Protein AF-0000000070922118 (afdb_homodimer)

Solvent-accessible surface area (backbone atoms only — not comparable to full-atom values): 13843 Å² total; per-residue (Å²): 86,42,29,26,57,34,46,62,32,45,49,32,44,63,67,62,43,95,63,15,62,68,51,51,57,53,56,72,66,34,73,40,34,30,30,49,43,57,43,46,51,51,41,33,32,52,41,39,51,36,37,75,72,64,75,43,52,70,67,56,38,56,51,40,46,54,56,44,58,67,66,44,74,44,71,43,64,41,79,81,37,33,66,63,8,30,54,49,14,58,77,68,72,43,60,24,82,59,28,39,55,43,49,51,13,49,75,65,70,25,46,75,42,59,68,48,64,69,57,51,54,49,49,71,67,53,54,68,85,74,105,85,42,29,26,56,34,46,64,33,44,49,32,45,62,67,62,43,95,64,16,62,68,51,51,56,53,56,71,64,35,73,40,34,31,28,48,43,58,44,46,51,50,41,34,31,52,42,38,52,36,37,74,70,64,74,44,51,70,68,56,36,56,50,38,46,54,56,43,58,66,65,44,74,46,70,42,64,42,79,80,36,34,66,64,9,31,53,50,13,58,74,67,73,45,60,23,82,59,29,40,55,43,50,50,13,49,74,64,70,25,46,76,44,60,68,49,64,68,57,52,52,50,48,72,66,53,55,66,84,74,104

pLDDT: mean 95.59, std 8.22, range [45.97, 98.81]

Radius of gyration: 18.34 Å; Cα contacts (8 Å, |Δi|>4): 428; chains: 2; bounding box: 46×52×39 Å

Nearest PDB structures (foldseek):
  2fe1-assembly1_A-2  TM=8.869E-01  e=5.476E-09  Pyrobaculum aerophilum str. IM2
  5x3t-assembly1_H  TM=7.533E-01  e=1.146E-03  Mycobacterium tuberculosis H37Rv
  4xgr-assembly1_A  TM=8.057E-01  e=2.049E-03  Mycobacterium tuberculosis H37Rv
  4xgq-assembly2_G  TM=7.640E-01  e=1.364E-03  Mycobacterium tuberculosis H37Rv
  3tix-assembly2_D  TM=3.830E-01  e=4.627E+00  Schizosaccharomyces pombe 972h-

Structure (mmCIF, N/CA/C/O backbone):
data_AF-0000000070922118-model_v1
#
loop_
_entity.id
_entity.type
_entity.pdbx_description
1 polymer 'Twitching motility protein PilT'
#
loop_
_atom_site.group_PDB
_atom_site.id
_atom_site.type_symbol
_atom_site.label_at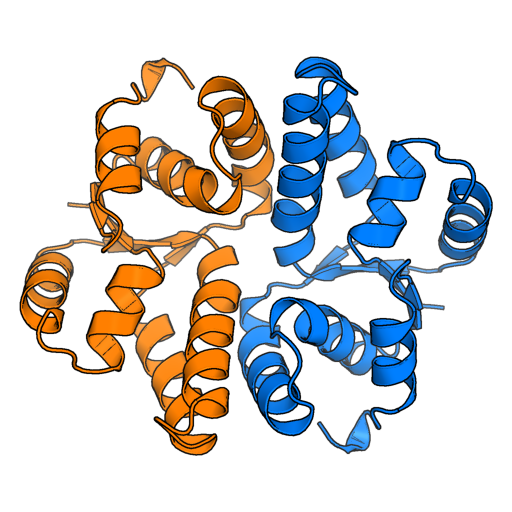om_id
_atom_site.label_alt_id
_atom_site.label_comp_id
_atom_site.label_asym_id
_atom_site.label_entity_id
_atom_site.label_seq_id
_atom_site.pdbx_PDB_ins_code
_atom_site.Cartn_x
_atom_site.Cartn_y
_atom_site.Cartn_z
_atom_site.occupancy
_atom_site.B_iso_or_equiv
_atom_site.auth_seq_id
_atom_site.auth_comp_id
_atom_site.auth_asym_id
_atom_site.auth_atom_id
_atom_site.pdbx_PDB_model_num
ATOM 1 N N . MET A 1 1 ? 6.355 25.875 -1.607 1 91.88 1 MET A N 1
ATOM 2 C CA . MET A 1 1 ? 7.117 24.656 -1.383 1 91.88 1 MET A CA 1
ATOM 3 C C . MET A 1 1 ? 6.238 23.422 -1.582 1 91.88 1 MET A C 1
ATOM 5 O O . MET A 1 1 ? 5.023 23.484 -1.371 1 91.88 1 MET A O 1
ATOM 9 N N . ARG A 1 2 ? 6.781 22.359 -2.152 1 97.25 2 ARG A N 1
ATOM 10 C CA . ARG A 1 2 ? 6.051 21.109 -2.309 1 97.25 2 ARG A CA 1
ATOM 11 C C . ARG A 1 2 ? 6.121 20.266 -1.034 1 97.25 2 ARG A C 1
ATOM 13 O O . ARG A 1 2 ? 7.133 20.281 -0.331 1 97.25 2 ARG A O 1
ATOM 20 N N . THR A 1 3 ? 5.004 19.578 -0.753 1 98.12 3 THR A N 1
ATOM 21 C CA . THR A 1 3 ? 4.918 18.75 0.447 1 98.12 3 THR A CA 1
ATOM 22 C C . THR A 1 3 ? 4.434 17.344 0.104 1 98.12 3 THR A C 1
ATOM 24 O O . THR A 1 3 ? 3.463 17.188 -0.637 1 98.12 3 THR A O 1
ATOM 27 N N . VAL A 1 4 ? 5.188 16.375 0.523 1 98.5 4 VAL A N 1
ATOM 28 C CA . VAL A 1 4 ? 4.688 15 0.507 1 98.5 4 VAL A CA 1
ATOM 29 C C . VAL A 1 4 ? 3.973 14.688 1.821 1 98.5 4 VAL A C 1
ATOM 31 O O . VAL A 1 4 ? 4.578 14.758 2.895 1 98.5 4 VAL A O 1
ATOM 34 N N . LEU A 1 5 ? 2.688 14.414 1.726 1 98.75 5 LEU A N 1
ATOM 35 C CA . LEU A 1 5 ? 1.844 14.148 2.885 1 98.75 5 LEU A CA 1
ATOM 36 C C . LEU A 1 5 ? 1.806 12.656 3.195 1 98.75 5 LEU A C 1
ATOM 38 O O . LEU A 1 5 ? 1.422 11.852 2.346 1 98.75 5 LEU A O 1
ATOM 42 N N . ASP A 1 6 ? 2.23 12.305 4.355 1 98.44 6 ASP A N 1
ATOM 43 C CA . ASP A 1 6 ? 2.184 10.93 4.832 1 98.44 6 ASP A CA 1
ATOM 44 C C . ASP A 1 6 ? 0.85 10.633 5.512 1 98.44 6 ASP A C 1
ATOM 46 O O . ASP A 1 6 ? 0.208 11.531 6.059 1 98.44 6 ASP A O 1
ATOM 50 N N . ALA A 1 7 ? 0.477 9.367 5.57 1 98.38 7 ALA A N 1
ATOM 51 C CA . ALA A 1 7 ? -0.824 8.961 6.09 1 98.38 7 ALA A CA 1
ATOM 52 C C . ALA A 1 7 ? -0.968 9.328 7.562 1 98.38 7 ALA A C 1
ATOM 54 O O . ALA A 1 7 ? -2.055 9.703 8.008 1 98.38 7 ALA A O 1
ATOM 55 N N . SER A 1 8 ? 0.131 9.227 8.281 1 98 8 SER A N 1
ATOM 56 C CA . SER A 1 8 ? 0.056 9.492 9.719 1 98 8 SER A CA 1
ATOM 57 C C . SER A 1 8 ? -0.355 10.938 9.984 1 98 8 SER A C 1
ATOM 59 O O . SER A 1 8 ? -1.208 11.195 10.836 1 98 8 SER A O 1
ATOM 61 N N . ALA A 1 9 ? 0.206 11.875 9.266 1 98.44 9 ALA A N 1
ATOM 62 C CA . ALA A 1 9 ? -0.147 13.281 9.414 1 98.44 9 ALA A CA 1
ATOM 63 C C . ALA A 1 9 ? -1.562 13.547 8.906 1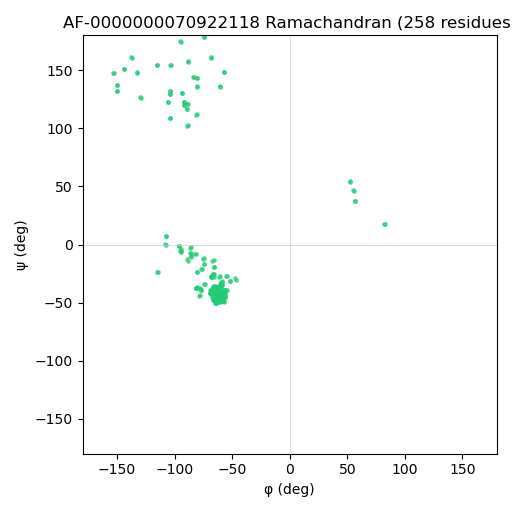 98.44 9 ALA A C 1
ATOM 65 O O . ALA A 1 9 ? -2.33 14.273 9.547 1 98.44 9 ALA A O 1
ATOM 66 N N . ALA A 1 10 ? -1.917 12.977 7.812 1 98.62 10 ALA A N 1
ATOM 67 C CA . ALA A 1 10 ? -3.227 13.195 7.199 1 98.62 10 ALA A CA 1
ATOM 68 C C . ALA A 1 10 ? -4.348 12.734 8.133 1 98.62 10 ALA A C 1
ATOM 70 O O . ALA A 1 10 ? -5.367 13.414 8.258 1 98.62 10 ALA A O 1
ATOM 71 N N . VAL A 1 11 ? -4.152 11.578 8.758 1 98.19 11 VAL A N 1
ATOM 72 C CA . VAL A 1 11 ? -5.184 11.016 9.625 1 98.19 11 VAL A CA 1
ATOM 73 C C . VAL A 1 11 ? -5.363 11.898 10.852 1 98.19 11 VAL A C 1
ATOM 75 O O . VAL A 1 11 ? -6.484 12.086 11.336 1 98.19 11 VAL A O 1
ATOM 78 N N . HIS A 1 12 ? -4.281 12.461 11.344 1 97.69 12 HIS A N 1
ATOM 79 C CA . HIS A 1 12 ? -4.422 13.43 12.43 1 97.69 12 HIS A CA 1
ATOM 80 C C . HIS A 1 12 ? -5.32 14.586 12.023 1 97.69 12 HIS A C 1
ATOM 82 O O . HIS A 1 12 ? -6.141 15.055 12.82 1 97.69 12 HIS A O 1
ATOM 88 N N . ILE A 1 13 ? -5.191 15.062 10.844 1 97.88 13 ILE A N 1
ATOM 89 C CA . ILE A 1 13 ? -5.961 16.203 10.352 1 97.88 13 ILE A CA 1
ATOM 90 C C . ILE A 1 13 ? -7.441 15.836 10.297 1 97.88 13 ILE A C 1
ATOM 92 O O . ILE A 1 13 ? -8.281 16.516 10.891 1 97.88 13 ILE A O 1
ATOM 96 N N . VAL A 1 14 ? -7.781 14.688 9.68 1 97.31 14 VAL A N 1
ATOM 97 C CA . VAL A 1 14 ? -9.18 14.406 9.383 1 97.31 14 VAL A CA 1
ATOM 98 C C . VAL A 1 14 ? -9.875 13.867 10.633 1 97.31 14 VAL A C 1
ATOM 100 O O . VAL A 1 14 ? -11.102 13.945 10.75 1 97.31 14 VAL A O 1
ATOM 103 N N . MET A 1 15 ? -9.094 13.305 11.555 1 97.31 15 MET A N 1
ATOM 104 C CA . MET A 1 15 ? -9.648 12.836 12.82 1 97.31 15 MET A CA 1
ATOM 105 C C . MET A 1 15 ? -9.688 13.961 13.852 1 97.31 15 MET A C 1
ATOM 107 O O . MET A 1 15 ? -10.156 13.766 14.977 1 97.31 15 MET A O 1
ATOM 111 N N . ARG A 1 16 ? -9.188 15.125 13.516 1 96 16 ARG A N 1
ATOM 112 C CA . ARG A 1 16 ? -9.25 16.344 14.32 1 96 16 ARG A CA 1
ATOM 113 C C . ARG A 1 16 ? -8.648 16.109 15.703 1 96 16 ARG A C 1
ATOM 115 O O . ARG A 1 16 ? -9.281 16.422 16.719 1 96 16 ARG A O 1
ATOM 122 N N . THR A 1 17 ? -7.508 15.484 15.703 1 96.12 17 THR A N 1
ATOM 123 C CA . THR A 1 17 ? -6.816 15.242 16.969 1 96.12 17 THR A CA 1
ATOM 124 C C . THR A 1 17 ? -6.188 16.531 17.5 1 96.12 17 THR A C 1
ATOM 126 O O . THR A 1 17 ? -6.242 17.578 16.828 1 96.12 17 THR A O 1
ATOM 129 N N . GLU A 1 18 ? -5.555 16.469 18.6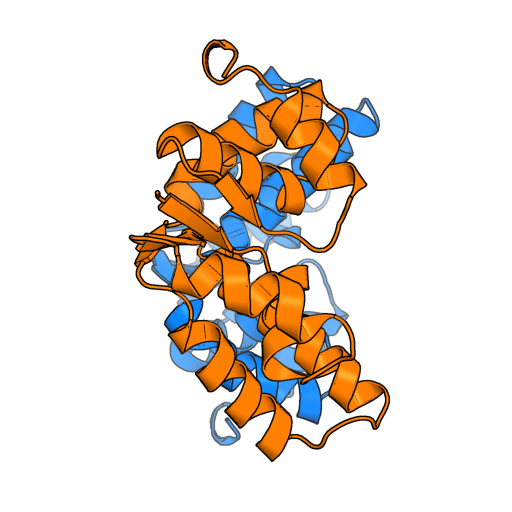56 1 95 18 GLU A N 1
ATOM 130 C CA . GLU A 1 18 ? -4.91 17.625 19.266 1 95 18 GLU A CA 1
ATOM 131 C C . GLU A 1 18 ? -3.729 18.109 18.422 1 95 18 GLU A C 1
ATOM 133 O O . GLU A 1 18 ? -3.342 19.281 18.5 1 95 18 GLU A O 1
ATOM 138 N N . ARG A 1 19 ? -3.184 17.297 17.547 1 94.88 19 ARG A N 1
ATOM 139 C CA . ARG A 1 19 ? -2.008 17.641 16.75 1 94.88 19 ARG A CA 1
ATOM 140 C C . ARG A 1 19 ? -2.41 18.156 15.367 1 94.88 19 ARG A C 1
ATOM 142 O O . ARG A 1 19 ? -1.552 18.5 14.555 1 94.88 19 ARG A O 1
ATOM 149 N N . SER A 1 20 ? -3.645 18.203 15.055 1 96.25 20 SER A N 1
ATOM 150 C CA . SER A 1 20 ? -4.137 18.547 13.727 1 96.25 20 SER A CA 1
ATOM 151 C C . SER A 1 20 ? -3.619 19.906 13.281 1 96.25 20 SER A C 1
ATOM 153 O O . SER A 1 20 ? -3.27 20.094 12.117 1 96.25 20 SER A O 1
ATOM 155 N N . GLY A 1 21 ? -3.574 20.844 14.195 1 95.12 21 GLY A N 1
ATOM 156 C CA . GLY A 1 21 ? -3.225 22.219 13.875 1 95.12 21 GLY A CA 1
ATOM 157 C C . GLY A 1 21 ? -1.849 22.344 13.25 1 95.12 21 GLY A C 1
ATOM 158 O O . GLY A 1 21 ? -1.67 23.094 12.289 1 95.12 21 GLY A O 1
ATOM 159 N N . GLU A 1 22 ? -0.895 21.656 13.75 1 94.31 22 GLU A N 1
ATOM 160 C CA . GLU A 1 22 ? 0.469 21.719 13.227 1 94.31 22 GLU A CA 1
ATOM 161 C C . GLU A 1 22 ? 0.533 21.234 11.781 1 94.31 22 GLU A C 1
ATOM 163 O O . GLU A 1 22 ? 1.246 21.812 10.961 1 94.31 22 GLU A O 1
ATOM 168 N N . PHE A 1 23 ? -0.208 20.234 11.406 1 97.25 23 PHE A N 1
ATOM 169 C CA . PHE A 1 23 ? -0.192 19.656 10.07 1 97.25 23 PHE A CA 1
ATOM 170 C C . PHE A 1 23 ? -0.977 20.531 9.094 1 97.25 23 PHE A C 1
ATOM 172 O O . PHE A 1 23 ? -0.558 20.719 7.953 1 97.25 23 PHE A O 1
ATOM 179 N N . ILE A 1 24 ? -2.076 21.078 9.594 1 97 24 ILE A N 1
ATOM 180 C CA . ILE A 1 24 ? -2.91 21.938 8.758 1 97 24 ILE A CA 1
ATOM 181 C C . ILE A 1 24 ? -2.133 23.203 8.367 1 97 24 ILE A C 1
ATOM 183 O O . ILE A 1 24 ? -2.154 23.609 7.211 1 97 24 ILE A O 1
ATOM 187 N N . ALA A 1 25 ? -1.439 23.766 9.297 1 96.25 25 ALA A N 1
ATOM 188 C CA . ALA A 1 25 ? -0.654 24.969 9.039 1 96.25 25 ALA A CA 1
ATOM 189 C C . ALA A 1 25 ? 0.384 24.719 7.949 1 96.25 25 ALA A C 1
ATOM 191 O O . ALA A 1 25 ? 0.582 25.562 7.074 1 96.25 25 ALA A O 1
ATOM 192 N N . ARG A 1 26 ? 1.02 23.547 7.977 1 95.94 26 ARG A N 1
ATOM 193 C CA . ARG A 1 26 ? 2.027 23.203 6.977 1 95.94 26 ARG A CA 1
ATOM 194 C C . ARG A 1 26 ? 1.395 23.016 5.602 1 95.94 26 ARG A C 1
ATOM 196 O O . ARG A 1 26 ? 1.949 23.453 4.594 1 95.94 26 ARG A O 1
ATOM 203 N N . LEU A 1 27 ? 0.264 22.406 5.531 1 96.81 27 LEU A N 1
ATOM 204 C CA . LEU A 1 27 ? -0.41 22.156 4.258 1 96.81 27 LEU A CA 1
ATOM 205 C C . LEU A 1 27 ? -0.86 23.484 3.629 1 96.81 27 LEU A C 1
ATOM 207 O O . LEU A 1 27 ? -0.803 23.641 2.408 1 96.81 27 LEU A O 1
ATOM 211 N N . GLU A 1 28 ? -1.28 24.375 4.496 1 95.12 28 GLU A N 1
ATOM 212 C CA . GLU A 1 28 ? -1.786 25.656 4.016 1 95.12 28 GLU A CA 1
ATOM 213 C C . GLU A 1 28 ? -0.679 26.469 3.355 1 95.12 28 GLU A C 1
ATOM 215 O O . GLU A 1 28 ? -0.943 27.281 2.459 1 95.12 28 GLU A O 1
ATOM 220 N N . THR A 1 29 ? 0.504 26.25 3.758 1 95.19 29 THR A N 1
ATOM 221 C CA . THR A 1 29 ? 1.623 27.016 3.211 1 95.19 29 THR A CA 1
ATOM 222 C C . THR A 1 29 ? 2.266 26.266 2.045 1 95.19 29 THR A C 1
ATOM 224 O O . THR A 1 29 ? 3.178 26.781 1.396 1 95.19 29 THR A O 1
ATOM 227 N N . SER A 1 30 ? 1.787 25.047 1.763 1 96.75 30 SER A N 1
ATOM 228 C CA . SER A 1 30 ? 2.35 24.234 0.686 1 96.75 30 SER A CA 1
ATOM 229 C C . SER A 1 30 ? 1.797 24.656 -0.67 1 96.75 30 SER A C 1
ATOM 231 O O . SER A 1 30 ? 0.607 24.953 -0.797 1 96.75 30 SER A O 1
ATOM 233 N N . GLN A 1 31 ? 2.627 24.75 -1.62 1 97.12 31 GLN A N 1
ATOM 234 C CA . GLN A 1 31 ? 2.209 25.062 -2.982 1 97.12 31 GLN A CA 1
ATOM 235 C C . GLN A 1 31 ? 1.541 23.859 -3.643 1 97.12 31 GLN A C 1
ATOM 237 O O . GLN A 1 31 ? 0.662 24.016 -4.492 1 97.12 31 GLN A O 1
ATOM 242 N N . MET A 1 32 ? 2.006 22.734 -3.312 1 98.12 32 MET A N 1
ATOM 243 C CA . MET A 1 32 ? 1.489 21.484 -3.854 1 98.12 32 MET A CA 1
ATOM 244 C C . MET A 1 32 ? 1.65 20.344 -2.848 1 98.12 32 MET A C 1
ATOM 246 O O . MET A 1 32 ? 2.717 20.188 -2.25 1 98.12 32 MET A O 1
ATOM 250 N N . VAL A 1 33 ? 0.575 19.625 -2.684 1 98.69 33 VAL A N 1
ATOM 251 C CA . VAL A 1 33 ? 0.597 18.469 -1.797 1 98.69 33 VAL A CA 1
ATOM 252 C C . VAL A 1 33 ? 0.613 17.188 -2.625 1 98.69 33 VAL A C 1
ATOM 254 O O . VAL A 1 33 ? -0.29 16.953 -3.432 1 98.69 33 VAL A O 1
ATOM 257 N N . LEU A 1 34 ? 1.67 16.344 -2.402 1 98.62 34 LEU A N 1
ATOM 258 C CA . LEU A 1 34 ? 1.85 15.094 -3.123 1 98.62 34 LEU A CA 1
ATOM 259 C C . LEU A 1 34 ? 1.752 13.898 -2.174 1 98.62 34 LEU A C 1
ATOM 261 O O . LEU A 1 34 ? 2.01 14.031 -0.976 1 98.62 34 LEU A O 1
ATOM 265 N N . ALA A 1 35 ? 1.389 12.805 -2.695 1 98.75 35 ALA A N 1
ATOM 266 C CA . ALA A 1 35 ? 1.438 11.531 -1.986 1 98.75 35 ALA A CA 1
ATOM 267 C C . ALA A 1 35 ? 1.606 10.367 -2.961 1 98.75 35 ALA A C 1
ATOM 269 O O . ALA A 1 35 ? 1.23 10.469 -4.133 1 98.75 35 ALA A O 1
ATOM 270 N N . PRO A 1 36 ? 2.293 9.305 -2.557 1 98.44 36 PRO A N 1
ATOM 271 C CA . PRO A 1 36 ? 2.252 8.094 -3.385 1 98.44 36 PRO A CA 1
ATOM 272 C C . PRO A 1 36 ? 0.88 7.426 -3.381 1 98.44 36 PRO A C 1
ATOM 274 O O . PRO A 1 36 ? 0.054 7.703 -2.508 1 98.44 36 PRO A O 1
ATOM 277 N N . ALA A 1 37 ? 0.637 6.586 -4.355 1 97.88 37 ALA A N 1
ATOM 278 C CA . ALA A 1 37 ? -0.643 5.891 -4.453 1 97.88 37 ALA A CA 1
ATOM 279 C C . ALA A 1 37 ? -0.883 5.016 -3.225 1 97.88 37 ALA A C 1
ATOM 281 O O . ALA A 1 37 ? -2.025 4.824 -2.805 1 97.88 37 ALA A O 1
ATOM 282 N N . LEU A 1 38 ? 0.158 4.555 -2.592 1 97.88 38 LEU A N 1
ATOM 283 C CA . LEU A 1 38 ? 0.102 3.758 -1.372 1 97.88 38 LEU A CA 1
ATOM 284 C C . LEU A 1 38 ? -0.705 4.469 -0.292 1 97.88 38 LEU A C 1
ATOM 286 O O . LEU A 1 38 ? -1.32 3.822 0.558 1 97.88 38 LEU A O 1
ATOM 290 N N . PHE A 1 39 ? -0.747 5.785 -0.342 1 98.62 39 PHE A N 1
ATOM 291 C CA . PHE A 1 39 ? -1.428 6.664 0.601 1 98.62 39 PHE A CA 1
ATOM 292 C C . PHE A 1 39 ? -2.898 6.281 0.732 1 98.62 39 PHE A C 1
ATOM 294 O O . PHE A 1 39 ? -3.439 6.25 1.838 1 98.62 39 PHE A O 1
ATOM 301 N N . HIS A 1 40 ? -3.57 5.91 -0.379 1 98.31 40 HIS A N 1
ATOM 302 C CA . HIS A 1 40 ? -4.973 5.508 -0.369 1 98.31 40 HIS A CA 1
ATOM 303 C C . HIS A 1 40 ? -5.203 4.344 0.587 1 98.31 40 HIS A C 1
ATOM 305 O O . HIS A 1 40 ? -6.109 4.391 1.422 1 98.31 40 HIS A O 1
ATOM 311 N N . ASP A 1 41 ? -4.34 3.395 0.504 1 98.25 41 ASP A N 1
ATOM 312 C CA . ASP A 1 41 ? -4.508 2.156 1.26 1 98.25 41 ASP A CA 1
ATOM 313 C C . ASP A 1 41 ? -4.137 2.352 2.727 1 98.25 41 ASP A C 1
ATOM 315 O O . ASP A 1 41 ? -4.789 1.802 3.617 1 98.25 41 ASP A O 1
ATOM 319 N N . GLU A 1 42 ? -3.088 3.117 2.938 1 98.5 42 GLU A N 1
ATOM 320 C CA . GLU A 1 42 ? -2.65 3.365 4.309 1 98.5 42 GLU A CA 1
ATOM 321 C C . GLU A 1 42 ? -3.715 4.125 5.098 1 98.5 42 GLU A C 1
ATOM 323 O O . GLU A 1 42 ? -4.02 3.768 6.238 1 98.5 42 GLU A O 1
ATOM 328 N N . VAL A 1 43 ? -4.301 5.141 4.539 1 98.69 43 VAL A N 1
ATOM 329 C CA . VAL A 1 43 ? -5.336 5.934 5.199 1 98.69 43 VAL A CA 1
ATOM 330 C C . VAL A 1 43 ? -6.578 5.074 5.43 1 98.69 43 VAL A C 1
ATOM 332 O O . VAL A 1 43 ? -7.121 5.043 6.535 1 98.69 43 VAL A O 1
ATOM 335 N N . ALA A 1 44 ? -6.992 4.352 4.371 1 98.81 44 ALA A N 1
ATOM 336 C CA . ALA A 1 44 ? -8.156 3.486 4.504 1 98.81 44 ALA A CA 1
ATOM 337 C C . ALA A 1 44 ? -7.961 2.467 5.621 1 98.81 44 ALA A C 1
ATOM 339 O O . ALA A 1 44 ? -8.875 2.23 6.422 1 98.81 44 ALA A O 1
ATOM 340 N N . ASN A 1 45 ? -6.805 1.89 5.668 1 98.69 45 ASN A N 1
ATOM 341 C CA . ASN A 1 45 ? -6.543 0.883 6.691 1 98.69 45 ASN A CA 1
ATOM 342 C C . ASN A 1 45 ? -6.543 1.492 8.086 1 98.69 45 ASN A C 1
ATOM 344 O O . ASN A 1 45 ? -7.023 0.874 9.039 1 98.69 45 ASN A O 1
ATOM 348 N N . THR A 1 46 ? -5.953 2.652 8.242 1 98.69 46 THR A N 1
ATOM 349 C CA . THR A 1 46 ? -5.957 3.334 9.531 1 98.69 46 THR A CA 1
ATOM 350 C C . THR A 1 46 ? -7.383 3.637 9.977 1 98.69 46 THR A C 1
ATOM 352 O O . THR A 1 46 ? -7.727 3.443 11.141 1 98.69 46 THR A O 1
ATOM 355 N N . LEU A 1 47 ? -8.188 4.105 9.055 1 98.75 47 LEU A N 1
ATOM 356 C CA . LEU A 1 47 ? -9.578 4.398 9.383 1 98.75 47 LEU A CA 1
ATOM 357 C C . LEU A 1 47 ? -10.336 3.123 9.734 1 98.75 47 LEU A C 1
ATOM 359 O O . LEU A 1 47 ? -11.203 3.133 10.609 1 98.75 47 LEU A O 1
ATOM 363 N N . TRP A 1 48 ? -10 1.998 9.055 1 98.81 48 TRP A N 1
ATOM 364 C CA . TRP A 1 48 ? -10.539 0.699 9.438 1 98.81 48 TRP A CA 1
ATOM 365 C C . TRP A 1 48 ? -10.211 0.38 10.891 1 98.81 48 TRP A C 1
ATOM 367 O O . TRP A 1 48 ? -11.078 -0.044 11.656 1 98.81 48 TRP A O 1
ATOM 377 N N . LYS A 1 49 ? -8.992 0.625 11.25 1 98.69 49 LYS A N 1
ATOM 378 C CA . LYS A 1 49 ? -8.578 0.345 12.617 1 98.69 49 LYS A CA 1
ATOM 379 C C . LYS A 1 49 ? -9.375 1.187 13.617 1 98.69 49 LYS A C 1
ATOM 381 O O . LYS A 1 49 ? -9.703 0.718 14.703 1 98.69 49 LYS A O 1
ATOM 386 N N . TYR A 1 50 ? -9.664 2.418 13.273 1 98.44 50 TYR A N 1
ATOM 387 C CA . TYR A 1 50 ? -10.477 3.279 14.125 1 98.44 50 TYR A CA 1
ATOM 388 C C . TYR A 1 50 ? -11.883 2.719 14.289 1 98.44 50 TYR A C 1
ATOM 390 O O . TYR A 1 50 ? -12.469 2.795 15.375 1 98.44 50 TYR A O 1
ATOM 398 N N . THR A 1 51 ? -12.406 2.17 13.203 1 98.62 51 THR A N 1
ATOM 399 C CA . THR A 1 51 ? -13.734 1.571 13.281 1 98.62 51 THR A CA 1
ATOM 400 C C . THR A 1 51 ? -13.703 0.307 14.133 1 98.62 51 THR A C 1
ATOM 402 O O . THR A 1 51 ? -14.617 0.074 14.938 1 98.62 51 THR A O 1
ATOM 405 N N . ARG A 1 52 ? -12.695 -0.455 13.945 1 98.19 52 ARG A N 1
ATOM 406 C CA . ARG A 1 52 ? -12.539 -1.685 14.711 1 98.19 52 ARG A CA 1
ATOM 407 C C . ARG A 1 52 ? -12.445 -1.389 16.203 1 98.19 52 ARG A C 1
ATOM 409 O O . ARG A 1 52 ? -12.953 -2.154 17.031 1 98.19 52 ARG A O 1
ATOM 416 N N . ALA A 1 53 ? -11.859 -0.271 16.531 1 98 53 ALA A N 1
ATOM 417 C CA . ALA A 1 53 ? -11.688 0.149 17.922 1 98 53 ALA A CA 1
ATOM 418 C C . ALA A 1 53 ? -12.945 0.816 18.453 1 98 53 ALA A C 1
ATOM 420 O O . ALA A 1 53 ? -13.008 1.187 19.641 1 98 53 ALA A O 1
ATOM 421 N N . GLY A 1 54 ? -13.867 1.059 17.625 1 98.06 54 GLY A N 1
ATOM 422 C CA . GLY A 1 54 ? -15.133 1.645 18.031 1 98.06 54 GLY A CA 1
ATOM 423 C C . GLY A 1 54 ? -15.078 3.156 18.156 1 98.06 54 GLY A C 1
ATOM 424 O O . GLY A 1 54 ? -15.953 3.764 18.781 1 98.06 54 GLY A O 1
ATOM 425 N N . VAL A 1 55 ? -14.086 3.787 17.578 1 98 55 VAL A N 1
ATOM 426 C CA . VAL A 1 55 ? -13.891 5.23 17.703 1 98 55 VAL A CA 1
ATOM 427 C C . VAL A 1 55 ? -14.812 5.961 16.719 1 98 55 VAL A C 1
ATOM 429 O O . VAL A 1 55 ? -15.336 7.031 17.031 1 98 55 VAL A O 1
ATOM 432 N N . ILE A 1 56 ? -15 5.438 15.562 1 98.44 56 ILE A N 1
ATOM 433 C CA . ILE A 1 56 ? -15.883 6.02 14.547 1 98.44 56 ILE A CA 1
ATOM 434 C C . ILE A 1 56 ? -16.703 4.918 13.891 1 98.44 56 ILE A C 1
ATOM 436 O O . ILE A 1 56 ? -16.359 3.736 13.977 1 98.44 56 ILE A O 1
ATOM 440 N N . ASP A 1 57 ? -17.797 5.324 13.266 1 98.44 57 ASP A N 1
ATOM 441 C CA . ASP A 1 57 ? -18.609 4.344 12.547 1 98.44 57 ASP A CA 1
ATOM 442 C C . ASP A 1 57 ? -18.219 4.285 11.07 1 98.44 57 ASP A C 1
ATOM 444 O O . ASP A 1 57 ? -17.328 5.023 10.625 1 98.44 57 ASP A O 1
ATOM 448 N N . LYS A 1 58 ? -18.781 3.395 10.375 1 98.31 58 LYS A N 1
ATOM 449 C CA . LYS A 1 58 ? -18.469 3.146 8.969 1 98.31 58 LYS A CA 1
ATOM 450 C C . LYS A 1 58 ? -18.672 4.406 8.133 1 98.31 58 LYS A C 1
ATOM 452 O O . LYS A 1 58 ? -17.812 4.766 7.332 1 98.31 58 LYS A O 1
ATOM 457 N N . ASN A 1 59 ? -19.812 5.078 8.25 1 98.44 59 ASN A N 1
ATOM 458 C CA . ASN A 1 59 ? -20.094 6.27 7.453 1 98.44 59 ASN A CA 1
ATOM 459 C C . ASN A 1 59 ? -19.062 7.367 7.695 1 98.44 59 ASN A C 1
ATOM 461 O O . ASN A 1 59 ? -18.609 8.023 6.754 1 98.44 59 ASN A O 1
ATOM 465 N N . THR A 1 60 ? -18.734 7.574 8.961 1 98.56 60 THR A N 1
ATOM 466 C CA . THR A 1 60 ? -17.703 8.547 9.289 1 98.56 60 THR A CA 1
ATOM 467 C C . THR A 1 60 ? -16.359 8.148 8.664 1 98.56 60 THR A C 1
ATOM 469 O O . THR A 1 60 ? -15.648 9 8.117 1 98.56 60 THR A O 1
ATOM 472 N N . ALA A 1 61 ? -16.031 6.855 8.719 1 98.69 61 ALA A N 1
ATOM 473 C CA . ALA A 1 61 ? -14.789 6.379 8.141 1 98.69 61 ALA A CA 1
ATOM 474 C C . ALA A 1 61 ? -14.727 6.676 6.641 1 98.69 61 ALA A C 1
ATOM 476 O O . ALA A 1 61 ? -13.711 7.148 6.133 1 98.69 61 ALA A O 1
ATOM 477 N N . LEU A 1 62 ? -15.82 6.418 5.957 1 98.44 62 LEU A N 1
ATOM 478 C CA . LEU A 1 62 ? -15.867 6.645 4.516 1 98.44 62 LEU A CA 1
ATOM 479 C C . LEU A 1 62 ? -15.773 8.133 4.195 1 98.44 62 LEU A C 1
ATOM 481 O O . LEU A 1 62 ? -15.086 8.523 3.254 1 98.44 62 LEU A O 1
ATOM 485 N N . THR A 1 63 ? -16.422 8.953 5.008 1 98.38 63 THR A N 1
ATOM 486 C CA . THR A 1 63 ? -16.359 10.406 4.84 1 98.38 63 THR A CA 1
ATOM 487 C C . THR A 1 63 ? -14.938 10.906 5.09 1 98.38 63 THR A C 1
ATOM 489 O O . THR A 1 63 ? -14.414 11.727 4.328 1 98.38 63 THR A O 1
ATOM 492 N N . ARG A 1 64 ? -14.328 10.383 6.137 1 98.56 64 ARG A N 1
ATOM 493 C CA . ARG A 1 64 ? -12.969 10.797 6.473 1 98.56 64 ARG A CA 1
ATOM 494 C C . ARG A 1 64 ? -11.984 10.375 5.387 1 98.56 64 ARG A C 1
ATOM 496 O O . ARG A 1 64 ? -11.008 11.078 5.117 1 98.56 64 ARG A O 1
ATOM 503 N N . LEU A 1 65 ? -12.195 9.211 4.82 1 98.62 65 LEU A N 1
ATOM 504 C CA . LEU A 1 65 ? -11.344 8.797 3.709 1 98.62 65 LEU A CA 1
ATOM 505 C C . LEU A 1 65 ? -11.422 9.797 2.564 1 98.62 65 LEU A C 1
ATOM 507 O O . LEU A 1 65 ? -10.383 10.25 2.059 1 98.62 65 LEU A O 1
ATOM 511 N N . GLU A 1 66 ? -12.594 10.195 2.201 1 98 66 GLU A N 1
ATOM 512 C CA . GLU A 1 66 ? -12.781 11.164 1.125 1 98 66 GLU A CA 1
ATOM 513 C C . GLU A 1 66 ? -12.125 12.5 1.465 1 98 66 GLU A C 1
ATOM 515 O O . GLU A 1 66 ? -11.469 13.109 0.618 1 98 66 GLU A O 1
ATOM 520 N N . GLU A 1 67 ? -12.328 12.953 2.664 1 98 67 GLU A N 1
ATOM 521 C CA . GLU A 1 67 ? -11.719 14.195 3.123 1 98 67 GLU A CA 1
ATOM 522 C C . GLU A 1 67 ? -10.195 14.125 3.043 1 98 67 GLU A C 1
ATOM 524 O O . GLU A 1 67 ? -9.539 15.078 2.617 1 98 67 GLU A O 1
ATOM 529 N N . THR A 1 68 ? -9.672 13 3.467 1 98.19 68 THR A N 1
ATOM 530 C CA . THR A 1 68 ? -8.219 12.828 3.484 1 98.19 68 THR A CA 1
ATOM 531 C C . THR A 1 68 ? -7.652 12.883 2.07 1 98.19 68 THR A C 1
ATOM 533 O O . THR A 1 68 ? -6.645 13.555 1.823 1 98.19 68 THR A O 1
ATOM 536 N N . LEU A 1 69 ? -8.305 12.18 1.161 1 97.69 69 LEU A N 1
ATOM 537 C CA . LEU A 1 69 ? -7.812 12.102 -0.21 1 97.69 69 LEU A CA 1
ATOM 538 C C . LEU A 1 69 ? -7.895 13.469 -0.892 1 97.69 69 LEU A C 1
ATOM 540 O O . LEU A 1 69 ? -7.086 13.781 -1.767 1 97.69 69 LEU A O 1
ATOM 544 N N . SER A 1 70 ? -8.805 14.297 -0.427 1 97.25 70 SER A N 1
ATOM 545 C CA . SER A 1 70 ? -8.977 15.633 -0.991 1 97.25 70 SER A CA 1
ATOM 546 C C . SER A 1 70 ? -7.859 16.578 -0.554 1 97.25 70 SER A C 1
ATOM 548 O O . SER A 1 70 ? -7.703 17.656 -1.109 1 97.25 70 SER A O 1
ATOM 550 N N . LEU A 1 71 ? -7.047 16.188 0.427 1 98 71 LEU A N 1
ATOM 551 C CA . LEU A 1 71 ? -5.922 16.984 0.884 1 98 71 LEU A CA 1
ATOM 552 C C . LEU A 1 71 ? -4.77 16.922 -0.116 1 98 71 LEU A C 1
ATOM 554 O O . LEU A 1 71 ? -3.838 17.734 -0.045 1 98 71 LEU A O 1
ATOM 558 N N . VAL A 1 72 ? -4.766 15.969 -1.03 1 98.56 72 VAL A N 1
ATOM 559 C CA . VAL A 1 72 ? -3.637 15.68 -1.912 1 98.56 72 VAL A CA 1
ATOM 560 C C . VAL A 1 72 ? -3.928 16.219 -3.312 1 98.56 72 VAL A C 1
ATOM 562 O O . VAL A 1 72 ? -4.992 15.945 -3.877 1 98.56 72 VAL A O 1
ATOM 565 N N . ASP A 1 73 ? -2.992 16.953 -3.834 1 98.38 73 ASP A N 1
ATOM 566 C CA . ASP A 1 73 ? -3.162 17.547 -5.156 1 98.38 73 ASP A CA 1
ATOM 567 C C . ASP A 1 73 ? -2.85 16.531 -6.258 1 98.38 73 ASP A C 1
ATOM 569 O O . ASP A 1 73 ? -3.465 16.562 -7.324 1 98.38 73 ASP A O 1
ATOM 573 N N . ALA A 1 74 ? -1.895 15.742 -6.027 1 97.88 74 ALA A N 1
ATOM 574 C CA . ALA A 1 74 ? -1.47 14.773 -7.027 1 97.88 74 ALA A CA 1
ATOM 575 C C . ALA A 1 74 ? -0.899 13.516 -6.367 1 97.88 74 ALA A C 1
ATOM 577 O O . ALA A 1 74 ? -0.166 13.609 -5.379 1 97.88 74 ALA A O 1
ATOM 578 N N . PHE A 1 75 ? -1.281 12.391 -6.922 1 98.19 75 PHE A N 1
ATOM 579 C CA . PHE A 1 75 ? -0.759 11.102 -6.484 1 98.19 75 PHE A CA 1
ATOM 580 C C . PHE A 1 75 ? 0.259 10.57 -7.48 1 98.19 75 PHE A C 1
ATOM 582 O O . PHE A 1 75 ? 0.042 10.633 -8.695 1 98.19 75 PHE A O 1
ATOM 589 N N . GLU A 1 76 ? 1.38 10.141 -6.992 1 97.88 76 GLU A N 1
ATOM 590 C CA . GLU A 1 76 ? 2.387 9.492 -7.824 1 97.88 76 GLU A CA 1
ATOM 591 C C . GLU A 1 76 ? 2.225 7.973 -7.801 1 97.88 76 GLU A C 1
ATOM 593 O O . GLU A 1 76 ? 2.107 7.375 -6.73 1 97.88 76 GLU A O 1
ATOM 598 N N . PRO A 1 77 ? 2.215 7.348 -9.008 1 97 77 PRO A N 1
ATOM 599 C CA . PRO A 1 77 ? 2.107 5.887 -9.039 1 97 77 PRO A CA 1
ATOM 600 C C . PRO A 1 77 ? 3.268 5.195 -8.328 1 97 77 PRO A C 1
ATOM 602 O O . PRO A 1 77 ? 4.43 5.535 -8.562 1 97 77 PRO A O 1
ATOM 605 N N . ASP A 1 78 ? 2.938 4.18 -7.535 1 95.88 78 ASP A N 1
ATOM 606 C CA . ASP A 1 78 ? 3.961 3.48 -6.762 1 95.88 78 ASP A CA 1
ATOM 607 C C . ASP A 1 78 ? 4.898 2.695 -7.672 1 95.88 78 ASP A C 1
ATOM 609 O O . ASP A 1 78 ? 6.062 2.473 -7.332 1 95.88 78 ASP A O 1
ATOM 613 N N . ALA A 1 79 ? 4.379 2.275 -8.828 1 94.62 79 ALA A N 1
ATOM 614 C CA . ALA A 1 79 ? 5.188 1.559 -9.812 1 94.62 79 ALA A CA 1
ATOM 615 C C . ALA A 1 79 ? 6.469 2.324 -10.133 1 94.62 79 ALA A C 1
ATOM 617 O O . ALA A 1 79 ? 7.508 1.72 -10.391 1 94.62 79 ALA A O 1
ATOM 618 N N . THR A 1 80 ? 6.418 3.604 -10.07 1 95.12 80 THR A N 1
ATOM 619 C CA . THR A 1 80 ? 7.555 4.438 -10.438 1 95.12 80 THR A CA 1
ATOM 620 C C . THR A 1 80 ? 8.5 4.621 -9.258 1 95.12 80 THR A C 1
ATOM 622 O O . THR A 1 80 ? 9.633 5.094 -9.422 1 95.12 80 THR A O 1
ATOM 625 N N . LEU A 1 81 ? 8.094 4.223 -8.078 1 97.5 81 LEU A N 1
ATOM 626 C CA . LEU A 1 81 ? 8.836 4.547 -6.859 1 97.5 81 LEU A CA 1
ATOM 627 C C . LEU A 1 81 ? 9.406 3.287 -6.219 1 97.5 81 LEU A C 1
ATOM 629 O O . LEU A 1 81 ? 10.375 3.357 -5.461 1 97.5 81 LEU A O 1
ATOM 633 N N . ALA A 1 82 ? 8.836 2.131 -6.469 1 97.56 82 ALA A N 1
ATOM 634 C CA . ALA A 1 82 ? 8.992 0.915 -5.676 1 97.56 82 ALA A CA 1
ATOM 635 C C . ALA A 1 82 ? 10.43 0.411 -5.719 1 97.56 82 ALA A C 1
ATOM 637 O O . ALA A 1 82 ? 10.984 -0.006 -4.699 1 97.56 82 ALA A O 1
ATOM 638 N N . THR A 1 83 ? 11.031 0.469 -6.902 1 97.31 83 THR A N 1
ATOM 639 C CA . THR A 1 83 ? 12.391 -0.047 -7.043 1 97.31 83 THR A CA 1
ATOM 640 C C . THR A 1 83 ? 13.367 0.767 -6.203 1 97.31 83 THR A C 1
ATOM 642 O O . THR A 1 83 ? 14.164 0.203 -5.453 1 97.31 83 THR A O 1
ATOM 645 N N . GLU A 1 84 ? 13.297 2.078 -6.352 1 96.94 84 GLU A N 1
ATOM 646 C CA . GLU A 1 84 ? 14.156 2.943 -5.559 1 96.94 84 GLU A CA 1
ATOM 647 C C . GLU A 1 84 ? 13.852 2.814 -4.066 1 96.94 84 GLU A C 1
ATOM 649 O O . GLU A 1 84 ? 14.766 2.824 -3.238 1 96.94 84 GLU A O 1
ATOM 654 N N . ALA A 1 85 ? 12.586 2.703 -3.73 1 98.19 85 ALA A N 1
ATOM 655 C CA . ALA A 1 85 ? 12.195 2.535 -2.334 1 98.19 85 ALA A CA 1
ATOM 656 C C . ALA A 1 85 ? 12.766 1.243 -1.756 1 98.19 85 ALA A C 1
ATOM 658 O O . ALA A 1 85 ? 13.227 1.218 -0.613 1 98.19 85 ALA A O 1
ATOM 659 N N . LEU A 1 86 ? 12.75 0.178 -2.541 1 98.56 86 LEU A N 1
ATOM 660 C CA . LEU A 1 86 ? 13.32 -1.089 -2.098 1 98.56 86 LEU A CA 1
ATOM 661 C C . LEU A 1 86 ? 14.812 -0.951 -1.843 1 98.56 86 LEU A C 1
ATOM 663 O O . LEU A 1 86 ? 15.32 -1.428 -0.825 1 98.56 86 LEU A O 1
ATOM 667 N N . SER A 1 87 ? 15.5 -0.31 -2.74 1 97.94 87 SER A N 1
ATOM 668 C CA . SER A 1 87 ? 16.938 -0.097 -2.58 1 97.94 87 SER A CA 1
ATOM 669 C C . SER A 1 87 ? 17.25 0.642 -1.281 1 97.94 87 SER A C 1
ATOM 671 O O . SER A 1 87 ? 18.109 0.221 -0.512 1 97.94 87 SER A O 1
ATOM 673 N N . LEU A 1 88 ? 16.547 1.693 -1.021 1 97.12 88 LEU A N 1
ATOM 674 C CA . LEU A 1 88 ? 16.766 2.477 0.191 1 97.12 88 LEU A CA 1
ATOM 675 C C . LEU A 1 88 ? 16.328 1.699 1.428 1 97.12 88 LEU A C 1
ATOM 677 O O . LEU A 1 88 ? 16.938 1.833 2.494 1 97.12 88 LEU A O 1
ATOM 681 N N . ALA A 1 89 ? 15.203 0.974 1.27 1 98.12 89 ALA A N 1
ATOM 682 C CA . ALA A 1 89 ? 14.742 0.144 2.379 1 98.12 89 ALA A CA 1
ATOM 683 C C . ALA A 1 89 ? 15.828 -0.829 2.826 1 98.12 89 ALA A C 1
ATOM 685 O O . ALA A 1 89 ? 16.047 -1.008 4.027 1 98.12 89 ALA A O 1
ATOM 686 N N . ILE A 1 90 ? 16.484 -1.414 1.879 1 98.12 90 ILE A N 1
ATOM 687 C CA . ILE A 1 90 ? 17.562 -2.363 2.168 1 98.12 90 ILE A CA 1
ATOM 688 C C . ILE A 1 90 ? 18.734 -1.632 2.805 1 98.12 90 ILE A C 1
ATOM 690 O O . ILE A 1 90 ? 19.281 -2.082 3.814 1 98.12 90 ILE A O 1
ATOM 694 N N . LEU A 1 91 ? 19.094 -0.498 2.246 1 96.38 91 LEU A N 1
ATOM 695 C CA . LEU A 1 91 ? 20.25 0.27 2.699 1 96.38 91 LEU A CA 1
ATOM 696 C C . LEU A 1 91 ? 20.031 0.779 4.121 1 96.38 91 LEU A C 1
ATOM 698 O O . LEU A 1 91 ? 20.953 0.754 4.938 1 96.38 91 LEU A O 1
ATOM 702 N N . HIS A 1 92 ? 18.812 1.186 4.473 1 96.25 92 HIS A N 1
ATOM 703 C CA . HIS A 1 92 ? 18.578 1.859 5.742 1 96.25 92 HIS A CA 1
ATOM 704 C C . HIS A 1 92 ? 17.828 0.951 6.715 1 96.25 92 HIS A C 1
ATOM 706 O O . HIS A 1 92 ? 17.5 1.359 7.832 1 96.25 92 HIS A O 1
ATOM 712 N N . ASN A 1 93 ? 17.516 -0.234 6.32 1 97 93 ASN A N 1
ATOM 713 C CA . ASN A 1 93 ? 16.797 -1.226 7.113 1 97 93 ASN A CA 1
ATOM 714 C C . ASN A 1 93 ? 15.492 -0.659 7.684 1 97 93 ASN A C 1
ATOM 716 O O . ASN A 1 93 ? 15.273 -0.706 8.891 1 97 93 ASN A O 1
ATOM 720 N N . ARG A 1 94 ? 14.68 -0.124 6.793 1 97.44 94 ARG A N 1
ATOM 721 C CA . ARG A 1 94 ? 13.352 0.403 7.066 1 97.44 94 ARG A CA 1
ATOM 722 C C . ARG A 1 94 ? 12.336 -0.115 6.051 1 97.44 94 ARG A C 1
ATOM 724 O O . ARG A 1 94 ? 12.68 -0.337 4.887 1 97.44 94 ARG A O 1
ATOM 731 N N . PRO A 1 95 ? 11.125 -0.306 6.453 1 98.12 95 PRO A N 1
ATOM 732 C CA . PRO A 1 95 ? 10.133 -0.856 5.531 1 98.12 95 PRO A CA 1
ATOM 733 C C . PRO A 1 95 ? 9.984 -0.022 4.262 1 98.12 95 PRO A C 1
ATOM 735 O O . PRO A 1 95 ? 10.133 1.202 4.301 1 98.12 95 PRO A O 1
ATOM 738 N N . VAL A 1 96 ? 9.672 -0.722 3.176 1 98.5 96 VAL A N 1
ATOM 739 C CA . VAL A 1 96 ? 9.469 -0.089 1.877 1 98.5 96 VAL A CA 1
ATOM 740 C C . VAL A 1 96 ? 8.344 0.938 1.977 1 98.5 96 VAL A C 1
ATOM 742 O O . VAL A 1 96 ? 8.414 2.008 1.366 1 98.5 96 VAL A O 1
ATOM 745 N N . TYR A 1 97 ? 7.316 0.661 2.812 1 97.81 97 TYR A N 1
ATOM 746 C CA . TYR A 1 97 ? 6.164 1.536 3 1 97.81 97 TYR A CA 1
ATOM 747 C C . TYR A 1 97 ? 6.598 2.912 3.49 1 97.81 97 TYR A C 1
ATOM 749 O O . TYR A 1 97 ? 5.969 3.922 3.168 1 97.81 97 TYR A O 1
ATOM 757 N N . ASP A 1 98 ? 7.633 2.945 4.23 1 97.81 98 ASP A N 1
ATOM 758 C CA . ASP A 1 98 ? 8.188 4.207 4.711 1 97.81 98 ASP A CA 1
ATOM 759 C C . ASP A 1 98 ? 8.992 4.906 3.619 1 97.81 98 ASP A C 1
ATOM 761 O O . ASP A 1 98 ? 8.82 6.105 3.385 1 97.81 98 ASP A O 1
ATOM 765 N N . LEU A 1 99 ? 9.773 4.164 2.938 1 98 99 LEU A N 1
ATOM 766 C CA . LEU A 1 99 ? 10.766 4.734 2.029 1 98 99 LEU A CA 1
ATOM 767 C C . LEU A 1 99 ? 10.102 5.211 0.738 1 98 99 LEU A C 1
ATOM 769 O O . LEU A 1 99 ? 10.672 6.039 0.017 1 98 99 LEU A O 1
ATOM 773 N N . ILE A 1 100 ? 8.93 4.684 0.452 1 98.31 100 ILE A N 1
ATOM 774 C CA . ILE A 1 100 ? 8.195 5.176 -0.707 1 98.31 100 ILE A CA 1
ATOM 775 C C . ILE A 1 100 ? 7.961 6.676 -0.566 1 98.31 100 ILE A C 1
ATOM 777 O O . ILE A 1 100 ? 8.125 7.43 -1.529 1 98.31 100 ILE A O 1
ATOM 781 N N . TYR A 1 101 ? 7.609 7.141 0.614 1 98.38 101 TYR A N 1
ATOM 782 C CA . TYR A 1 101 ? 7.383 8.562 0.87 1 98.38 101 TYR A CA 1
A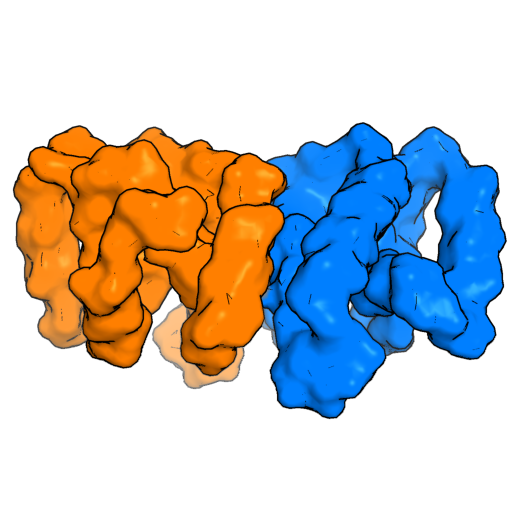TOM 783 C C . TYR A 1 101 ? 8.68 9.352 0.734 1 98.38 101 TYR A C 1
ATOM 785 O O . TYR A 1 101 ? 8.68 10.461 0.189 1 98.38 101 TYR A O 1
ATOM 793 N N . VAL A 1 102 ? 9.719 8.805 1.186 1 97.81 102 VAL A N 1
ATOM 794 C CA . VAL A 1 102 ? 11.016 9.469 1.146 1 97.81 102 VAL A CA 1
ATOM 795 C C . VAL A 1 102 ? 11.477 9.617 -0.303 1 97.81 102 VAL A C 1
ATOM 797 O O . VAL A 1 102 ? 11.914 10.695 -0.712 1 97.81 102 VAL A O 1
ATOM 800 N N . VAL A 1 103 ? 11.383 8.562 -1.084 1 97.75 103 VAL A N 1
ATOM 801 C CA . VAL A 1 103 ? 11.766 8.586 -2.492 1 97.75 103 VAL A CA 1
ATOM 802 C C . VAL A 1 103 ? 10.961 9.656 -3.225 1 97.75 103 VAL A C 1
ATOM 804 O O . VAL A 1 103 ? 11.508 10.422 -4.02 1 97.75 103 VAL A O 1
ATOM 807 N N . LEU A 1 104 ? 9.688 9.695 -2.947 1 97.88 104 LEU A N 1
ATOM 808 C CA . LEU A 1 104 ? 8.836 10.695 -3.578 1 97.88 104 LEU A CA 1
ATOM 809 C C . LEU A 1 104 ? 9.281 12.102 -3.213 1 97.88 104 LEU A C 1
ATOM 811 O O . LEU A 1 104 ? 9.375 12.977 -4.082 1 97.88 104 LEU A O 1
ATOM 815 N N . ALA A 1 105 ? 9.5 12.352 -1.945 1 97.31 105 ALA A N 1
ATOM 816 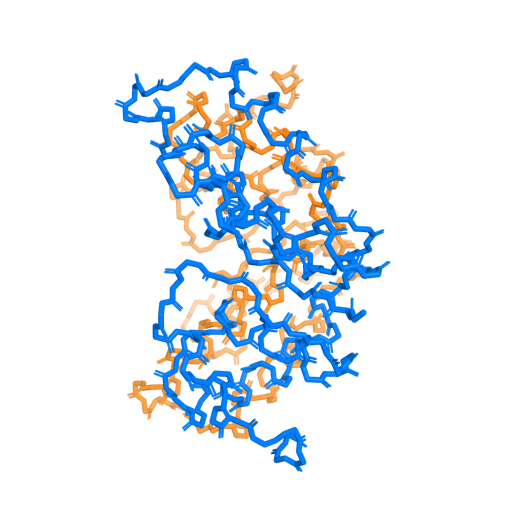C CA . ALA A 1 105 ? 9.953 13.664 -1.496 1 97.31 105 ALA A CA 1
ATOM 817 C C . ALA A 1 105 ? 11.258 14.062 -2.189 1 97.31 105 ALA A C 1
ATOM 819 O O . ALA A 1 105 ? 11.398 15.195 -2.648 1 97.31 105 ALA A O 1
ATOM 820 N N . MET A 1 106 ? 12.141 13.133 -2.293 1 95.81 106 MET A N 1
ATOM 821 C CA . MET A 1 106 ? 13.422 13.391 -2.941 1 95.81 106 MET A CA 1
ATOM 822 C C . MET A 1 106 ? 13.227 13.719 -4.418 1 95.81 106 MET A C 1
ATOM 824 O O . MET A 1 106 ? 13.789 14.695 -4.922 1 95.81 106 MET A O 1
ATOM 828 N N . ARG A 1 107 ? 12.484 12.977 -5.082 1 94.94 107 ARG A N 1
ATOM 829 C CA . ARG A 1 107 ? 12.273 13.109 -6.52 1 94.94 107 ARG A CA 1
ATOM 830 C C . ARG A 1 107 ? 11.688 14.477 -6.859 1 94.94 107 ARG A C 1
ATOM 832 O O . ARG A 1 107 ? 12 15.047 -7.902 1 94.94 107 ARG A O 1
ATOM 839 N N . PHE A 1 108 ? 10.883 14.977 -5.988 1 95.12 108 PHE A N 1
ATOM 840 C CA . PHE A 1 108 ? 10.156 16.203 -6.305 1 95.12 108 PHE A CA 1
ATOM 841 C C . PHE A 1 108 ? 10.719 17.375 -5.512 1 95.12 108 PHE A C 1
ATOM 843 O O . PHE A 1 108 ? 10.164 18.484 -5.543 1 95.12 108 PHE A O 1
ATOM 850 N N . GLY A 1 109 ? 11.836 17.109 -4.812 1 94.12 109 GLY A N 1
ATOM 851 C CA . GLY A 1 109 ? 12.375 18.172 -3.979 1 94.12 109 GLY A CA 1
ATOM 852 C C . GLY A 1 109 ? 11.375 18.703 -2.967 1 94.12 109 GLY A C 1
ATOM 853 O O . GLY A 1 109 ? 11.258 19.922 -2.781 1 94.12 109 GLY A O 1
ATOM 854 N N . ALA A 1 110 ? 10.555 17.812 -2.408 1 96.38 110 ALA A N 1
ATOM 855 C CA . ALA A 1 110 ? 9.469 18.188 -1.507 1 96.38 110 ALA A CA 1
ATOM 856 C C . ALA A 1 110 ? 9.844 17.891 -0.055 1 96.38 110 ALA A C 1
ATOM 858 O O . ALA A 1 110 ? 10.711 17.062 0.218 1 96.38 110 ALA A O 1
ATOM 859 N N . SER A 1 111 ? 9.219 18.641 0.857 1 95.94 111 SER A N 1
ATOM 860 C CA . SER A 1 111 ? 9.312 18.312 2.275 1 95.94 111 SER A CA 1
ATOM 861 C C . SER A 1 111 ? 8.352 17.188 2.646 1 95.94 111 SER A C 1
ATOM 863 O O . SER A 1 111 ? 7.246 17.094 2.104 1 95.94 111 SER A O 1
ATOM 865 N N . LEU A 1 112 ? 8.82 16.344 3.551 1 97.75 112 LEU A N 1
ATOM 866 C CA . LEU A 1 112 ? 7.973 15.258 4.039 1 97.75 112 LEU A CA 1
ATOM 867 C C . LEU A 1 112 ? 7.215 15.688 5.293 1 97.75 112 LEU A C 1
ATOM 869 O O . LEU A 1 112 ? 7.816 16.188 6.246 1 97.75 112 LEU A O 1
ATOM 873 N N . LEU A 1 113 ? 5.906 15.609 5.254 1 98.25 113 LEU A N 1
ATOM 874 C CA . LEU A 1 113 ? 5.047 15.875 6.402 1 98.25 113 LEU A CA 1
ATOM 875 C C . LEU A 1 113 ? 4.516 14.578 6.996 1 98.25 113 LEU A C 1
ATOM 877 O O . LEU A 1 113 ? 3.693 13.898 6.383 1 98.25 113 LEU A O 1
ATOM 881 N N . SER A 1 114 ? 5 14.234 8.148 1 98.31 114 SER A N 1
ATOM 882 C CA . SER A 1 114 ? 4.684 12.977 8.82 1 98.31 114 SER A CA 1
ATOM 883 C C . SER A 1 114 ? 4.605 13.164 10.336 1 98.31 114 SER A C 1
ATOM 885 O O . SER A 1 114 ? 5.234 14.07 10.891 1 98.31 114 SER A O 1
ATOM 887 N N . ALA A 1 115 ? 3.793 12.344 10.992 1 97.81 115 ALA A N 1
ATOM 888 C CA . ALA A 1 115 ? 3.754 12.336 12.453 1 97.81 115 ALA A CA 1
ATOM 889 C C . ALA A 1 115 ? 4.816 11.398 13.023 1 97.81 115 ALA A C 1
ATOM 891 O O . ALA A 1 115 ? 4.988 11.312 14.242 1 97.81 115 ALA A O 1
ATOM 892 N N . ASP A 1 116 ? 5.469 10.656 12.133 1 97.19 116 ASP A N 1
ATOM 893 C CA . ASP A 1 116 ? 6.516 9.727 12.539 1 97.19 116 ASP A CA 1
ATOM 894 C C . ASP A 1 116 ? 7.879 10.414 12.578 1 97.19 116 ASP A C 1
ATOM 896 O O . ASP A 1 116 ? 8.531 10.562 11.539 1 97.19 116 ASP A O 1
ATOM 900 N N . GLY A 1 117 ? 8.312 10.727 13.773 1 96.12 117 GLY A N 1
ATOM 901 C CA . GLY A 1 117 ? 9.586 11.406 13.938 1 96.12 117 GLY A CA 1
ATOM 902 C C . GLY A 1 117 ? 10.758 10.617 13.391 1 96.12 117 GLY A C 1
ATOM 903 O O . GLY A 1 117 ? 11.711 11.195 12.867 1 96.12 117 GLY A O 1
ATOM 904 N N . GLY A 1 118 ? 10.727 9.305 13.547 1 95.44 118 GLY A N 1
ATOM 905 C CA . GLY A 1 118 ? 11.781 8.453 13 1 95.44 118 GLY A CA 1
ATOM 906 C C . GLY A 1 118 ? 11.883 8.523 11.492 1 95.44 118 GLY A C 1
ATOM 907 O O . GLY A 1 118 ? 12.984 8.578 10.938 1 95.44 118 GLY A O 1
ATOM 908 N N . LEU A 1 119 ? 10.82 8.586 10.82 1 96.12 119 LEU A N 1
ATOM 909 C CA . LEU A 1 119 ? 10.797 8.703 9.367 1 96.12 119 LEU A CA 1
ATOM 910 C C . LEU A 1 119 ? 11.328 10.062 8.922 1 96.12 119 LEU A C 1
ATOM 912 O O . LEU A 1 119 ? 12.07 10.148 7.941 1 96.12 119 LEU A O 1
ATOM 916 N N . LEU A 1 120 ? 10.945 11.094 9.664 1 96.5 120 LEU A N 1
ATOM 917 C CA . LEU A 1 120 ? 11.414 12.438 9.336 1 96.5 120 LEU A CA 1
ATOM 918 C C . LEU A 1 120 ? 12.93 12.531 9.492 1 96.5 120 LEU A C 1
ATOM 920 O O . LEU A 1 120 ? 13.609 13.164 8.672 1 96.5 120 LEU A O 1
ATOM 924 N N . GLN A 1 121 ? 13.414 11.922 10.508 1 95.12 121 GLN A N 1
ATOM 925 C CA . GLN A 1 121 ? 14.859 11.906 10.727 1 95.12 121 GLN A CA 1
ATOM 926 C C . GLN A 1 121 ? 15.578 11.18 9.602 1 95.12 121 GLN A C 1
ATOM 928 O O . GLN A 1 121 ? 16.625 11.633 9.125 1 95.12 121 GLN A O 1
ATOM 933 N N . LEU A 1 122 ? 15.023 10.102 9.234 1 93.69 122 LEU A N 1
ATOM 934 C CA . LEU A 1 122 ? 15.594 9.336 8.125 1 93.69 122 LEU A CA 1
ATOM 935 C C . LEU A 1 122 ? 15.594 10.164 6.84 1 93.69 122 LEU A C 1
ATOM 937 O O . LEU A 1 122 ? 16.609 10.211 6.129 1 93.69 122 LEU A O 1
ATOM 941 N N . ALA A 1 123 ? 14.477 10.742 6.527 1 94.38 123 ALA A N 1
ATOM 942 C CA . ALA A 1 123 ? 14.336 11.555 5.32 1 94.38 123 ALA A CA 1
ATOM 943 C C . ALA A 1 123 ? 15.359 12.688 5.293 1 94.38 123 ALA A C 1
ATOM 945 O O . ALA A 1 123 ? 15.93 12.992 4.246 1 94.38 123 ALA A O 1
ATOM 946 N N . ALA A 1 124 ? 15.578 13.266 6.445 1 91.56 124 ALA A N 1
ATOM 947 C CA . ALA A 1 124 ? 16.516 14.383 6.555 1 91.56 124 ALA A CA 1
ATOM 948 C C . ALA A 1 124 ? 17.953 13.93 6.32 1 91.56 124 ALA A C 1
ATOM 950 O O . ALA A 1 124 ? 18.797 14.711 5.895 1 91.56 124 ALA A O 1
ATOM 951 N N . GLY A 1 125 ? 18.125 12.68 6.625 1 89.19 125 GLY A N 1
ATOM 952 C CA . GLY A 1 125 ? 19.484 12.156 6.531 1 89.19 125 GLY A CA 1
ATOM 953 C C . GLY A 1 125 ? 19.812 11.594 5.16 1 89.19 125 GLY A C 1
ATOM 954 O O . GLY A 1 125 ? 20.953 11.25 4.883 1 89.19 125 GLY A O 1
ATOM 955 N N . ILE A 1 126 ? 18.812 11.438 4.41 1 83.5 126 ILE A N 1
ATOM 956 C CA . ILE A 1 126 ? 19.047 10.844 3.1 1 83.5 126 ILE A CA 1
ATOM 957 C C . ILE A 1 126 ? 19.359 11.938 2.082 1 83.5 126 ILE A C 1
ATOM 959 O O . ILE A 1 126 ? 18.672 12.945 2.012 1 83.5 126 ILE A O 1
ATOM 963 N N . ASP A 1 127 ? 20.5 11.859 1.486 1 69.25 127 ASP A N 1
ATOM 964 C CA . ASP A 1 127 ? 20.953 12.758 0.428 1 69.25 127 ASP A CA 1
ATOM 965 C C . ASP A 1 127 ? 20.359 12.359 -0.921 1 69.25 127 ASP A C 1
ATOM 967 O O . ASP A 1 127 ? 20.516 11.219 -1.363 1 69.25 127 ASP A O 1
ATOM 971 N N . PRO A 1 128 ? 19.516 13.203 -1.416 1 61.91 128 PRO A N 1
ATOM 972 C CA . PRO A 1 128 ? 18.906 12.875 -2.707 1 61.91 128 PRO A CA 1
ATOM 973 C C . PRO A 1 128 ? 19.922 12.414 -3.742 1 61.91 128 PRO A C 1
ATOM 975 O O . PRO A 1 128 ? 19.594 11.648 -4.648 1 61.91 128 PRO A O 1
ATOM 978 N N . SER A 1 129 ? 21.094 12.906 -3.592 1 56.22 129 SER A N 1
ATOM 979 C CA . SER A 1 129 ? 22.141 12.539 -4.531 1 56.22 129 SER A CA 1
ATOM 980 C C . SER A 1 129 ? 22.516 11.07 -4.395 1 56.22 129 SER A C 1
ATOM 982 O O . SER A 1 129 ? 23.141 10.492 -5.293 1 56.22 129 SER A O 1
ATOM 984 N N . MET A 1 130 ? 22.094 10.422 -3.316 1 49.69 130 MET A N 1
ATOM 985 C CA . MET A 1 130 ? 22.5 9.055 -3.012 1 49.69 130 MET A CA 1
ATOM 986 C C . MET A 1 130 ? 21.484 8.047 -3.535 1 49.69 130 MET A C 1
ATOM 988 O O . MET A 1 130 ? 21.719 6.836 -3.463 1 49.69 130 MET A O 1
ATOM 992 N N . ALA A 1 131 ? 20.516 8.547 -3.979 1 46.69 131 ALA A N 1
ATOM 993 C CA . ALA A 1 131 ? 19.547 7.621 -4.555 1 46.69 131 ALA A CA 1
ATOM 994 C C . ALA A 1 131 ? 19.922 7.258 -5.988 1 46.69 131 ALA A C 1
ATOM 996 O O . ALA A 1 131 ? 20.516 8.062 -6.703 1 46.69 131 ALA A O 1
ATOM 997 N N . MET B 1 1 ? -9.656 -17.156 -18.391 1 91.88 1 MET B N 1
ATOM 998 C CA . MET B 1 1 ? -10.133 -16.625 -17.125 1 91.88 1 MET B CA 1
ATOM 999 C C . MET B 1 1 ? -9.203 -15.539 -16.594 1 91.88 1 MET B C 1
ATOM 1001 O O . MET B 1 1 ? -8 -15.555 -16.875 1 91.88 1 MET B O 1
ATOM 1005 N N . ARG B 1 2 ? -9.758 -14.492 -15.984 1 97.25 2 ARG B N 1
ATOM 1006 C CA . ARG B 1 2 ? -8.945 -13.453 -15.367 1 97.25 2 ARG B CA 1
ATOM 1007 C C . ARG B 1 2 ? -8.516 -13.844 -13.961 1 97.25 2 ARG B C 1
ATOM 1009 O O . ARG B 1 2 ? -9.258 -14.516 -13.242 1 97.25 2 ARG B O 1
ATOM 1016 N N . THR B 1 3 ? -7.277 -13.43 -13.625 1 98.06 3 THR B N 1
ATOM 1017 C CA . THR B 1 3 ? -6.723 -13.766 -12.32 1 98.06 3 THR B CA 1
ATOM 1018 C C . THR B 1 3 ? -6.172 -12.516 -11.633 1 98.06 3 THR B C 1
ATOM 1020 O O . THR B 1 3 ? -5.457 -11.727 -12.25 1 98.06 3 THR B O 1
ATOM 1023 N N . VAL B 1 4 ? -6.613 -12.281 -10.43 1 98.5 4 VAL B N 1
ATOM 1024 C CA . VAL B 1 4 ? -5.957 -11.289 -9.578 1 98.5 4 VAL B CA 1
ATOM 1025 C C . VAL B 1 4 ? -4.848 -11.961 -8.773 1 98.5 4 VAL B C 1
ATOM 1027 O O . VAL B 1 4 ? -5.105 -12.883 -7.996 1 98.5 4 VAL B O 1
ATOM 1030 N N . LEU B 1 5 ? -3.627 -11.531 -9.016 1 98.69 5 LEU B N 1
ATOM 1031 C CA . LEU B 1 5 ? -2.443 -12.094 -8.367 1 98.69 5 LEU B CA 1
ATOM 1032 C C . LEU B 1 5 ? -2.104 -11.328 -7.094 1 98.69 5 LEU B C 1
ATOM 1034 O O . LEU B 1 5 ? -1.893 -10.117 -7.133 1 98.69 5 LEU B O 1
ATOM 1038 N N . ASP B 1 6 ? -2.105 -12.016 -6.004 1 98.38 6 ASP B N 1
ATOM 1039 C CA . ASP B 1 6 ? -1.723 -11.438 -4.719 1 98.38 6 ASP B CA 1
ATOM 1040 C C . ASP B 1 6 ? -0.218 -11.555 -4.488 1 98.38 6 ASP B C 1
ATOM 1042 O O . ASP B 1 6 ? 0.426 -12.461 -5.023 1 98.38 6 ASP B O 1
ATOM 1046 N N . ALA B 1 7 ? 0.338 -10.719 -3.637 1 98.38 7 ALA B N 1
ATOM 1047 C CA . ALA B 1 7 ? 1.779 -10.648 -3.412 1 98.38 7 ALA B CA 1
ATOM 1048 C C . ALA B 1 7 ? 2.311 -11.961 -2.848 1 98.38 7 ALA B C 1
ATOM 1050 O O . ALA B 1 7 ? 3.416 -12.391 -3.188 1 98.38 7 ALA B O 1
ATOM 1051 N N . SER B 1 8 ? 1.501 -12.578 -1.999 1 97.94 8 SER B N 1
ATOM 1052 C CA . SER B 1 8 ? 1.969 -13.797 -1.358 1 97.94 8 SER B CA 1
ATOM 1053 C C . SER B 1 8 ? 2.236 -14.891 -2.387 1 97.94 8 SER B C 1
ATOM 1055 O O . SER B 1 8 ? 3.262 -15.57 -2.324 1 97.94 8 SER B O 1
ATOM 1057 N N . ALA B 1 9 ? 1.351 -15.062 -3.338 1 98.38 9 ALA B N 1
ATOM 1058 C CA . ALA B 1 9 ? 1.529 -16.047 -4.398 1 98.38 9 ALA B CA 1
ATOM 1059 C C . ALA B 1 9 ? 2.674 -15.656 -5.328 1 98.38 9 ALA B C 1
ATOM 1061 O O . ALA B 1 9 ? 3.49 -16.5 -5.707 1 98.38 9 ALA B O 1
ATOM 1062 N N . ALA B 1 10 ? 2.754 -14.422 -5.676 1 98.62 10 ALA B N 1
ATOM 1063 C CA . ALA B 1 10 ? 3.773 -13.93 -6.602 1 98.62 10 ALA B CA 1
ATOM 1064 C C . ALA B 1 10 ? 5.176 -14.156 -6.039 1 98.62 10 ALA B C 1
ATOM 1066 O O . ALA B 1 10 ? 6.086 -14.562 -6.77 1 98.62 10 ALA B O 1
ATOM 1067 N N . VAL B 1 11 ? 5.348 -13.875 -4.75 1 98.12 11 VAL B N 1
ATOM 1068 C CA . VAL B 1 11 ? 6.656 -14 -4.125 1 98.12 11 VAL B CA 1
ATOM 1069 C C . VAL B 1 11 ? 7.074 -15.469 -4.09 1 98.12 11 VAL B C 1
ATOM 1071 O O . VAL B 1 11 ? 8.25 -15.789 -4.277 1 98.12 11 VAL B O 1
ATOM 1074 N N . HIS B 1 12 ? 6.121 -16.359 -3.877 1 97.62 12 HIS B N 1
ATOM 1075 C CA . HIS B 1 12 ? 6.445 -17.766 -3.973 1 97.62 12 HIS B CA 1
ATOM 1076 C C . HIS B 1 12 ? 7.008 -18.125 -5.348 1 97.62 12 HIS B C 1
ATOM 1078 O O . HIS B 1 12 ? 7.957 -18.891 -5.453 1 97.62 12 HIS B O 1
ATOM 1084 N N . ILE B 1 13 ? 6.461 -17.594 -6.375 1 97.81 13 ILE B N 1
ATOM 1085 C CA . ILE B 1 13 ? 6.879 -17.875 -7.746 1 97.81 13 ILE B CA 1
ATOM 1086 C C . ILE B 1 13 ? 8.312 -17.391 -7.961 1 97.81 13 ILE B C 1
ATOM 1088 O O . ILE B 1 13 ? 9.18 -18.156 -8.359 1 97.81 13 ILE B O 1
ATOM 1092 N N . VAL B 1 14 ? 8.609 -16.125 -7.586 1 97.19 14 VAL B N 1
ATOM 1093 C CA . VAL B 1 14 ? 9.883 -15.531 -7.977 1 97.19 14 VAL B CA 1
ATOM 1094 C C . VAL B 1 14 ? 10.984 -16 -7.039 1 97.19 14 VAL B C 1
ATOM 1096 O O . VAL B 1 14 ? 12.164 -15.969 -7.395 1 97.19 14 VAL B O 1
ATOM 1099 N N . MET B 1 15 ? 10.617 -16.406 -5.812 1 97.19 15 MET B N 1
ATOM 1100 C CA . MET B 1 15 ? 11.586 -16.953 -4.871 1 97.19 15 MET B CA 1
ATOM 1101 C C . MET B 1 15 ? 11.781 -18.453 -5.086 1 97.19 15 MET B C 1
ATOM 1103 O O . MET B 1 15 ? 12.602 -19.078 -4.414 1 97.19 15 MET B O 1
ATOM 1107 N N . ARG B 1 16 ? 11.055 -19.047 -6.004 1 96.06 16 ARG B N 1
ATOM 1108 C CA . ARG B 1 16 ? 11.18 -20.438 -6.43 1 96.06 16 ARG B CA 1
ATOM 1109 C C . ARG B 1 16 ? 11.07 -21.391 -5.242 1 96.06 16 ARG B C 1
ATOM 1111 O O . ARG B 1 16 ? 11.922 -22.25 -5.055 1 96.06 16 ARG B O 1
ATOM 1118 N N . THR B 1 17 ? 10.07 -21.125 -4.434 1 96 17 THR B N 1
ATOM 1119 C CA . THR B 1 17 ? 9.836 -22 -3.285 1 96 17 THR B CA 1
ATOM 1120 C C . THR B 1 17 ? 9.219 -23.312 -3.727 1 96 17 THR B C 1
ATOM 1122 O O . THR B 1 17 ? 8.93 -23.516 -4.91 1 96 17 THR B O 1
ATOM 1125 N N . GLU B 1 18 ? 8.977 -24.219 -2.785 1 94.88 18 GLU B N 1
ATOM 1126 C CA . GLU B 1 18 ? 8.391 -25.516 -3.078 1 94.88 18 GLU B CA 1
ATOM 1127 C C . GLU B 1 18 ? 6.957 -25.375 -3.58 1 94.88 18 GLU B C 1
ATOM 1129 O O . GLU B 1 18 ? 6.453 -26.266 -4.285 1 94.88 18 GLU B O 1
ATOM 1134 N N . ARG B 1 19 ? 6.285 -24.281 -3.348 1 94.81 19 ARG B N 1
ATOM 1135 C CA . ARG B 1 19 ? 4.891 -24.078 -3.725 1 94.81 19 ARG B CA 1
ATOM 1136 C C . ARG B 1 19 ? 4.781 -23.344 -5.055 1 94.81 19 ARG B C 1
ATOM 1138 O O . ARG B 1 19 ? 3.68 -23.094 -5.539 1 94.81 19 ARG B O 1
ATOM 1145 N N . SER B 1 20 ? 5.855 -22.969 -5.664 1 96.12 20 SER B N 1
ATOM 1146 C CA . SER B 1 20 ? 5.871 -22.156 -6.867 1 96.12 20 SER B CA 1
ATOM 1147 C C . SER B 1 20 ? 5.059 -22.797 -7.988 1 96.12 20 SER B C 1
ATOM 1149 O O . SER B 1 20 ? 4.352 -22.109 -8.727 1 96.12 20 SER B O 1
ATOM 1151 N N . GLY B 1 21 ? 5.156 -24.094 -8.102 1 95 21 GLY B N 1
ATOM 1152 C CA . GLY B 1 21 ? 4.535 -24.812 -9.203 1 95 21 GLY B CA 1
ATOM 1153 C C . GLY B 1 21 ? 3.031 -24.625 -9.266 1 95 21 GLY B C 1
ATOM 1154 O O . GLY B 1 21 ? 2.467 -24.438 -10.344 1 95 21 GLY B O 1
ATOM 1155 N N . GLU B 1 22 ? 2.385 -24.672 -8.18 1 94.12 22 GLU B N 1
ATOM 1156 C CA . GLU B 1 22 ? 0.934 -24.516 -8.117 1 94.12 22 GLU B CA 1
ATOM 1157 C C . GLU B 1 22 ? 0.505 -23.141 -8.609 1 94.12 22 GLU B C 1
ATOM 1159 O O . GLU B 1 22 ? -0.496 -23.016 -9.32 1 94.12 22 GLU B O 1
ATOM 1164 N N . PHE B 1 23 ? 1.226 -22.094 -8.32 1 97.19 23 PHE B N 1
ATOM 1165 C CA . PHE B 1 23 ? 0.884 -20.734 -8.703 1 97.19 23 PHE B CA 1
ATOM 1166 C C . PHE B 1 23 ? 1.211 -20.484 -10.172 1 97.19 23 PHE B C 1
ATOM 1168 O O . PHE B 1 23 ? 0.445 -19.828 -10.883 1 97.19 23 PHE B O 1
ATOM 1175 N N . ILE B 1 24 ? 2.324 -21.078 -10.609 1 96.94 24 ILE B N 1
ATOM 1176 C CA . ILE B 1 24 ? 2.74 -20.922 -12 1 96.94 24 ILE B CA 1
ATOM 1177 C C . ILE B 1 24 ? 1.716 -21.562 -12.93 1 96.94 24 ILE B C 1
ATOM 1179 O O . ILE B 1 24 ? 1.329 -20.984 -13.945 1 96.94 24 ILE B O 1
ATOM 1183 N N . ALA B 1 25 ? 1.268 -22.719 -12.57 1 96.12 25 ALA B N 1
ATOM 1184 C CA . ALA B 1 25 ? 0.282 -23.438 -13.375 1 96.12 25 ALA B CA 1
ATOM 1185 C C . ALA B 1 25 ? -0.992 -22.609 -13.547 1 96.12 25 ALA B C 1
ATOM 1187 O O . ALA B 1 25 ? -1.56 -22.547 -14.641 1 96.12 25 ALA B O 1
ATOM 1188 N N . ARG B 1 26 ? -1.429 -21.953 -12.477 1 95.81 26 ARG B N 1
ATOM 1189 C CA . ARG B 1 26 ? -2.633 -21.125 -12.523 1 95.81 26 ARG B CA 1
ATOM 1190 C C . ARG B 1 26 ? -2.424 -19.906 -13.406 1 95.81 26 ARG B C 1
ATOM 1192 O O . ARG B 1 26 ? -3.311 -19.531 -14.172 1 95.81 26 ARG B O 1
ATOM 1199 N N . LEU B 1 27 ? -1.299 -19.281 -13.336 1 96.69 27 LEU B N 1
ATOM 1200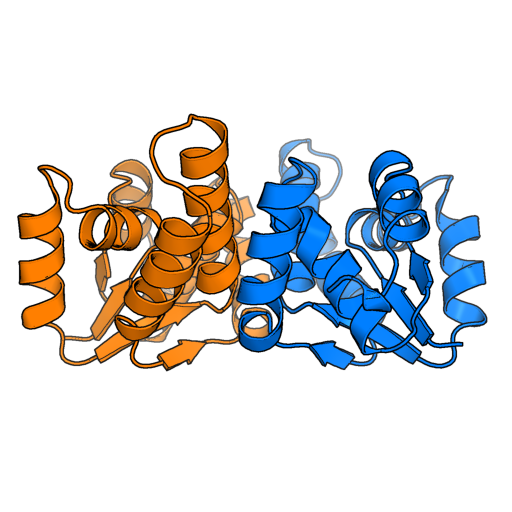 C CA . LEU B 1 27 ? -1.015 -18.094 -14.133 1 96.69 27 LEU B CA 1
ATOM 1201 C C . LEU B 1 27 ? -0.962 -18.438 -15.617 1 96.69 27 LEU B C 1
ATOM 1203 O O . LEU B 1 27 ? -1.406 -17.641 -16.453 1 96.69 27 LEU B O 1
ATOM 1207 N N . GLU B 1 28 ? -0.425 -19.609 -15.875 1 95 28 GLU B N 1
ATOM 1208 C CA . GLU B 1 28 ? -0.268 -20.016 -17.266 1 95 28 GLU B CA 1
ATOM 1209 C C . GLU B 1 28 ? -1.623 -20.234 -17.938 1 95 28 GLU B C 1
ATOM 1211 O O . GLU B 1 28 ? -1.752 -20.062 -19.156 1 95 28 GLU B O 1
ATOM 1216 N N . THR B 1 29 ? -2.58 -20.531 -17.188 1 95.06 29 THR B N 1
ATOM 1217 C CA . THR B 1 29 ? -3.906 -20.781 -17.734 1 95.06 29 THR B CA 1
ATOM 1218 C C . THR B 1 29 ? -4.758 -19.516 -17.703 1 95.06 29 THR B C 1
ATOM 1220 O O . THR B 1 29 ? -5.887 -19.516 -18.188 1 95.06 29 THR B O 1
ATOM 1223 N N . SER B 1 30 ? -4.227 -18.453 -17.109 1 96.69 30 SER B N 1
ATOM 1224 C CA . SER B 1 30 ? -4.969 -17.203 -16.984 1 96.69 30 SER B CA 1
ATOM 1225 C C . SER B 1 30 ? -4.914 -16.391 -18.281 1 96.69 30 SER B C 1
ATOM 1227 O O . SER B 1 30 ? -3.867 -16.328 -18.938 1 96.69 30 SER B O 1
ATOM 1229 N N . GLN B 1 31 ? -6 -15.867 -18.688 1 97.06 31 GLN B N 1
ATOM 1230 C CA . GLN B 1 31 ? -6.055 -15.008 -19.859 1 97.06 31 GLN B CA 1
ATOM 1231 C C . GLN B 1 31 ? -5.461 -13.633 -19.578 1 97.06 31 GLN B C 1
ATOM 1233 O O . GLN B 1 31 ? -4.906 -12.992 -20.469 1 97.06 31 GLN B O 1
ATOM 1238 N N . MET B 1 32 ? -5.645 -13.203 -18.406 1 98.06 32 MET B N 1
ATOM 1239 C CA . MET B 1 32 ? -5.152 -11.906 -17.953 1 98.06 32 MET B CA 1
ATOM 1240 C C . MET B 1 32 ? -4.844 -11.922 -16.469 1 98.06 32 MET B C 1
ATOM 1242 O O . MET B 1 32 ? -5.645 -12.406 -15.664 1 98.06 32 MET B O 1
ATOM 1246 N N . VAL B 1 33 ? -3.682 -11.422 -16.156 1 98.62 33 VAL B N 1
ATOM 1247 C CA . VAL B 1 33 ? -3.275 -11.32 -14.766 1 98.62 33 VAL B CA 1
ATOM 1248 C C . VAL B 1 33 ? -3.361 -9.859 -14.312 1 98.62 33 VAL B C 1
ATOM 1250 O O . VAL B 1 33 ? -2.723 -8.984 -14.898 1 98.62 33 VAL B O 1
ATOM 1253 N N . LEU B 1 34 ? -4.172 -9.617 -13.234 1 98.62 34 LEU B N 1
ATOM 1254 C CA . LEU B 1 34 ? -4.383 -8.281 -12.688 1 98.62 34 LEU B CA 1
ATOM 1255 C C . LEU B 1 34 ? -3.84 -8.18 -11.273 1 98.62 34 LEU B C 1
ATOM 1257 O O . LEU B 1 34 ? -3.738 -9.188 -10.57 1 98.62 34 LEU B O 1
ATOM 1261 N N . ALA B 1 35 ? -3.512 -7.023 -10.883 1 98.75 35 ALA B N 1
ATOM 1262 C CA . ALA B 1 35 ? -3.166 -6.711 -9.5 1 98.75 35 ALA B CA 1
ATOM 1263 C C . ALA B 1 35 ? -3.457 -5.246 -9.18 1 98.75 35 ALA B C 1
ATOM 1265 O O . ALA B 1 35 ? -3.469 -4.398 -10.078 1 98.75 35 ALA B O 1
ATOM 1266 N N . PRO B 1 36 ? -3.832 -4.934 -7.945 1 98.44 36 PRO B N 1
ATOM 1267 C CA . PRO B 1 36 ? -3.877 -3.52 -7.566 1 98.44 36 PRO B CA 1
ATOM 1268 C C . PRO B 1 36 ? -2.488 -2.889 -7.484 1 98.44 36 PRO B C 1
ATOM 1270 O O . PRO B 1 36 ? -1.484 -3.602 -7.41 1 98.44 36 PRO B O 1
ATOM 1273 N N . ALA B 1 37 ? -2.439 -1.582 -7.539 1 97.81 37 ALA B N 1
ATOM 1274 C CA . ALA B 1 37 ? -1.164 -0.872 -7.477 1 97.81 37 ALA B CA 1
ATOM 1275 C C . ALA B 1 37 ? -0.441 -1.16 -6.164 1 97.81 37 ALA B C 1
ATOM 1277 O O . ALA B 1 37 ? 0.792 -1.187 -6.117 1 97.81 37 ALA B O 1
ATOM 1278 N N . LEU B 1 38 ? -1.17 -1.47 -5.121 1 97.81 38 LEU B N 1
ATOM 1279 C CA . LEU B 1 38 ? -0.631 -1.825 -3.812 1 97.81 38 LEU B CA 1
ATOM 1280 C C . LEU B 1 38 ? 0.355 -2.982 -3.928 1 97.81 38 LEU B C 1
ATOM 1282 O O . LEU B 1 38 ? 1.285 -3.094 -3.125 1 97.81 38 LEU B O 1
ATOM 1286 N N . PHE B 1 39 ? 0.196 -3.811 -4.938 1 98.62 39 PHE B N 1
ATOM 1287 C CA . PHE B 1 39 ? 1 -4.996 -5.219 1 98.62 39 PHE B CA 1
ATOM 1288 C C . PHE B 1 39 ? 2.479 -4.637 -5.305 1 98.62 39 PHE B C 1
ATOM 1290 O O . PHE B 1 39 ? 3.328 -5.359 -4.781 1 98.62 39 PHE B O 1
ATOM 1297 N N . HIS B 1 40 ? 2.826 -3.479 -5.906 1 98.31 40 HIS B N 1
ATOM 1298 C CA . HIS B 1 40 ? 4.207 -3.025 -6.031 1 98.31 40 HIS B CA 1
ATOM 1299 C C . HIS B 1 40 ? 4.879 -2.93 -4.664 1 98.31 40 HIS B C 1
ATOM 1301 O O . HIS B 1 40 ? 5.977 -3.453 -4.469 1 98.31 40 HIS B O 1
ATOM 1307 N N . ASP B 1 41 ? 4.172 -2.357 -3.748 1 98.19 41 ASP B N 1
ATOM 1308 C CA . ASP B 1 41 ? 4.734 -2.072 -2.432 1 98.19 41 ASP B CA 1
ATOM 1309 C C . ASP B 1 41 ? 4.801 -3.338 -1.577 1 98.19 41 ASP B C 1
ATOM 1311 O O . ASP B 1 41 ? 5.762 -3.539 -0.833 1 98.19 41 ASP B O 1
ATOM 1315 N N . GLU B 1 42 ? 3.77 -4.156 -1.7 1 98.5 42 GLU B N 1
ATOM 1316 C CA . GLU B 1 42 ? 3.736 -5.391 -0.925 1 98.5 42 GLU B CA 1
ATOM 1317 C C . GLU B 1 42 ? 4.871 -6.328 -1.328 1 98.5 42 GLU B C 1
ATOM 1319 O O . GLU B 1 42 ? 5.555 -6.887 -0.469 1 98.5 42 GLU B O 1
ATOM 1324 N N . VAL B 1 43 ? 5.109 -6.496 -2.59 1 98.69 43 VAL B N 1
ATOM 1325 C CA . VAL B 1 43 ? 6.168 -7.363 -3.09 1 98.69 43 VAL B CA 1
ATOM 1326 C C . VAL B 1 43 ? 7.531 -6.793 -2.695 1 98.69 43 VAL B C 1
ATOM 1328 O O . VAL B 1 43 ? 8.383 -7.512 -2.168 1 98.69 43 VAL B O 1
ATOM 1331 N N . ALA B 1 44 ? 7.707 -5.484 -2.926 1 98.81 44 ALA B N 1
ATOM 1332 C CA . ALA B 1 44 ? 8.969 -4.848 -2.562 1 98.81 44 ALA B CA 1
ATOM 1333 C C . ALA B 1 44 ? 9.266 -5.023 -1.075 1 98.81 44 ALA B C 1
ATOM 1335 O O . ALA B 1 44 ? 10.398 -5.328 -0.693 1 98.81 44 ALA B O 1
ATOM 1336 N N . ASN B 1 45 ? 8.266 -4.84 -0.273 1 98.69 45 ASN B N 1
ATOM 1337 C CA . ASN B 1 45 ? 8.469 -4.965 1.166 1 98.69 45 ASN B CA 1
ATOM 1338 C C . ASN B 1 45 ? 8.812 -6.398 1.561 1 98.69 45 ASN B C 1
ATOM 1340 O O . ASN B 1 45 ? 9.633 -6.625 2.445 1 98.69 45 ASN B O 1
ATOM 1344 N N . THR B 1 46 ? 8.125 -7.355 0.972 1 98.69 46 THR B N 1
ATOM 1345 C CA . THR B 1 46 ? 8.43 -8.758 1.247 1 98.69 46 THR B CA 1
ATOM 1346 C C . THR B 1 46 ? 9.867 -9.086 0.862 1 98.69 46 THR B C 1
ATOM 1348 O O . THR B 1 46 ? 10.57 -9.773 1.604 1 98.69 46 THR B O 1
ATOM 1351 N N . LEU B 1 47 ? 10.281 -8.602 -0.281 1 98.75 47 LEU B N 1
ATOM 1352 C CA . LEU B 1 47 ? 11.648 -8.844 -0.724 1 98.75 47 LEU B CA 1
ATOM 1353 C C . LEU B 1 47 ? 12.648 -8.156 0.201 1 98.75 47 LEU B C 1
ATOM 1355 O O . LEU B 1 47 ? 13.734 -8.688 0.454 1 98.75 47 LEU B O 1
ATOM 1359 N N . TRP B 1 48 ? 12.281 -6.957 0.726 1 98.81 48 TRP B N 1
ATOM 1360 C CA . TRP B 1 48 ? 13.094 -6.312 1.755 1 98.81 48 TRP B CA 1
ATOM 1361 C C . TRP B 1 48 ? 13.258 -7.219 2.969 1 98.81 48 TRP B C 1
ATOM 1363 O O . TRP B 1 48 ? 14.367 -7.383 3.48 1 98.81 48 TRP B O 1
ATOM 1373 N N . LYS B 1 49 ? 12.188 -7.82 3.369 1 98.69 49 LYS B N 1
ATOM 1374 C CA . LYS B 1 49 ? 12.25 -8.703 4.527 1 98.69 49 LYS B CA 1
ATOM 1375 C C . LYS B 1 49 ? 13.188 -9.883 4.27 1 98.69 49 LYS B C 1
ATOM 1377 O O . LYS B 1 49 ? 13.891 -10.336 5.176 1 98.69 49 LYS B O 1
ATOM 1382 N N . TYR B 1 50 ? 13.188 -10.398 3.064 1 98.44 50 TYR B N 1
ATOM 1383 C CA . TYR B 1 50 ? 14.094 -11.484 2.699 1 98.44 50 TYR B CA 1
ATOM 1384 C C . TYR B 1 50 ? 15.547 -11.039 2.783 1 98.44 50 TYR B C 1
ATOM 1386 O O . TYR B 1 50 ? 16.406 -11.805 3.203 1 98.44 50 TYR B O 1
ATOM 1394 N N . THR B 1 51 ? 15.781 -9.797 2.373 1 98.62 51 THR B N 1
ATOM 1395 C CA . THR B 1 51 ? 17.141 -9.273 2.459 1 98.62 51 THR B CA 1
ATOM 1396 C C . THR B 1 51 ? 17.547 -9.07 3.914 1 98.62 51 THR B C 1
ATOM 1398 O O . THR B 1 51 ? 18.688 -9.383 4.297 1 98.62 51 THR B O 1
ATOM 1401 N N . ARG B 1 52 ? 16.656 -8.57 4.668 1 98.19 52 ARG B N 1
ATOM 1402 C CA . ARG B 1 52 ? 16.906 -8.352 6.086 1 98.19 52 ARG B CA 1
ATOM 1403 C C . ARG B 1 52 ? 17.234 -9.656 6.797 1 98.19 52 ARG B C 1
ATOM 1405 O O . ARG B 1 52 ? 18.062 -9.688 7.707 1 98.19 52 ARG B O 1
ATOM 1412 N N . ALA B 1 53 ? 16.609 -10.727 6.355 1 98 53 ALA B N 1
ATOM 1413 C CA . ALA B 1 53 ? 16.797 -12.055 6.938 1 98 53 ALA B CA 1
ATOM 1414 C C . ALA B 1 53 ? 18.062 -12.711 6.383 1 98 53 ALA B C 1
ATOM 1416 O O . ALA B 1 53 ? 18.422 -13.812 6.801 1 98 53 ALA B O 1
ATOM 1417 N N . GLY B 1 54 ? 18.656 -12.125 5.422 1 98.06 54 GLY B N 1
ATOM 1418 C CA . GLY B 1 54 ? 19.891 -12.633 4.848 1 98.06 54 GLY B CA 1
ATOM 1419 C C . GLY B 1 54 ? 19.672 -13.734 3.828 1 98.06 54 GLY B C 1
ATOM 1420 O O . GLY B 1 54 ? 20.594 -14.469 3.488 1 98.06 54 GLY B O 1
ATOM 1421 N N . VAL B 1 55 ? 18.453 -13.859 3.316 1 98 55 VAL B N 1
ATOM 1422 C CA . VAL B 1 55 ? 18.109 -14.93 2.387 1 98 55 VAL B CA 1
ATOM 1423 C C . VAL B 1 55 ? 18.578 -14.562 0.981 1 98 55 VAL B C 1
ATOM 1425 O O . VAL B 1 55 ? 19.016 -15.43 0.223 1 98 55 VAL B O 1
ATOM 1428 N N . ILE B 1 56 ? 18.5 -13.344 0.595 1 98.44 56 ILE B N 1
ATOM 1429 C CA . ILE B 1 56 ? 18.938 -12.859 -0.709 1 98.44 56 ILE B CA 1
ATOM 1430 C C . ILE B 1 56 ? 19.672 -11.531 -0.547 1 98.44 56 ILE B C 1
ATOM 1432 O O . ILE B 1 56 ? 19.531 -10.859 0.48 1 98.44 56 ILE B O 1
ATOM 1436 N N . ASP B 1 57 ? 20.438 -11.18 -1.545 1 98.44 57 ASP B N 1
ATOM 1437 C CA . ASP B 1 57 ? 21.125 -9.891 -1.502 1 98.44 57 ASP B CA 1
ATOM 1438 C C . ASP B 1 57 ? 20.312 -8.82 -2.238 1 98.44 57 ASP B C 1
ATOM 1440 O O . ASP B 1 57 ? 19.25 -9.109 -2.789 1 98.44 57 ASP B O 1
ATOM 1444 N N . LYS B 1 58 ? 20.781 -7.645 -2.164 1 98.31 58 LYS B N 1
ATOM 1445 C CA . LYS B 1 58 ? 20.078 -6.488 -2.732 1 98.31 58 LYS B CA 1
ATOM 1446 C C . LYS B 1 58 ? 19.844 -6.676 -4.227 1 98.31 58 LYS B C 1
ATOM 1448 O O . LYS B 1 58 ? 18.734 -6.449 -4.715 1 98.31 58 LYS B O 1
ATOM 1453 N N . ASN B 1 59 ? 20.859 -7.051 -5 1 98.44 59 ASN B N 1
ATOM 1454 C CA . ASN B 1 59 ? 20.734 -7.211 -6.445 1 98.44 59 ASN B CA 1
ATOM 1455 C C . ASN B 1 59 ? 19.672 -8.258 -6.793 1 98.44 59 ASN B C 1
ATOM 1457 O O . ASN B 1 59 ? 18.875 -8.062 -7.711 1 98.44 59 ASN B O 1
ATOM 1461 N N . THR B 1 60 ? 19.719 -9.367 -6.086 1 98.56 60 THR B N 1
ATOM 1462 C CA . THR B 1 60 ? 18.703 -10.398 -6.289 1 98.56 60 THR B CA 1
ATOM 1463 C C . THR B 1 60 ? 17.312 -9.859 -5.973 1 98.56 60 THR B C 1
ATOM 1465 O O . THR B 1 60 ? 16.359 -10.125 -6.711 1 98.56 60 THR B O 1
ATOM 1468 N N . ALA B 1 61 ? 17.203 -9.094 -4.891 1 98.69 61 ALA B N 1
ATOM 1469 C CA . ALA B 1 61 ? 15.906 -8.523 -4.512 1 98.69 61 ALA B CA 1
ATOM 1470 C C . ALA B 1 61 ? 15.359 -7.625 -5.613 1 98.69 61 ALA B C 1
ATOM 1472 O O . ALA B 1 61 ? 14.18 -7.707 -5.961 1 98.69 61 ALA B O 1
ATOM 1473 N N . LEU B 1 62 ? 16.219 -6.797 -6.168 1 98.44 62 LEU B N 1
ATOM 1474 C CA . LEU B 1 62 ? 15.789 -5.879 -7.223 1 98.44 62 LEU B CA 1
ATOM 1475 C C . LEU B 1 62 ? 15.398 -6.641 -8.484 1 98.44 62 LEU B C 1
ATOM 1477 O O . LEU B 1 62 ? 14.406 -6.301 -9.133 1 98.44 62 LEU B O 1
ATOM 1481 N N . THR B 1 63 ? 16.141 -7.691 -8.797 1 98.38 63 THR B N 1
ATOM 1482 C CA . THR B 1 63 ? 15.828 -8.539 -9.945 1 98.38 63 THR B CA 1
ATOM 1483 C C . THR B 1 63 ? 14.5 -9.25 -9.734 1 98.38 63 THR B C 1
ATOM 1485 O O . THR B 1 63 ? 13.664 -9.305 -10.641 1 98.38 63 THR B O 1
ATOM 1488 N N . ARG B 1 64 ? 14.312 -9.758 -8.531 1 98.56 64 ARG B N 1
ATOM 1489 C CA . ARG B 1 64 ? 13.078 -10.469 -8.219 1 98.56 64 ARG B CA 1
ATOM 1490 C C . ARG B 1 64 ? 11.875 -9.523 -8.273 1 98.56 64 ARG B C 1
ATOM 1492 O O . ARG B 1 64 ? 10.781 -9.93 -8.656 1 98.56 64 ARG B O 1
ATOM 1499 N N . LEU B 1 65 ? 12.07 -8.305 -7.82 1 98.62 65 LEU B N 1
ATOM 1500 C CA . LEU B 1 65 ? 10.992 -7.328 -7.926 1 98.62 65 LEU B CA 1
ATOM 1501 C C . LEU B 1 65 ? 10.578 -7.137 -9.383 1 98.62 65 LEU B C 1
ATOM 1503 O O . LEU B 1 65 ? 9.383 -7.203 -9.703 1 98.62 65 LEU B O 1
ATOM 1507 N N . GLU B 1 66 ? 11.531 -6.977 -10.242 1 97.94 66 GLU B N 1
ATOM 1508 C CA . GLU B 1 66 ? 11.242 -6.801 -11.664 1 97.94 66 GLU B CA 1
ATOM 1509 C C . GLU B 1 66 ? 10.539 -8.023 -12.242 1 97.94 66 GLU B C 1
ATOM 1511 O O . GLU B 1 66 ? 9.578 -7.891 -13.008 1 97.94 66 GLU B O 1
ATOM 1516 N N . GLU B 1 67 ? 11.031 -9.172 -11.914 1 98 67 GLU B N 1
ATOM 1517 C CA . GLU B 1 67 ? 10.414 -10.422 -12.367 1 98 67 GLU B CA 1
ATOM 1518 C C . GLU B 1 67 ? 8.969 -10.516 -11.898 1 98 67 GLU B C 1
ATOM 1520 O O . GLU B 1 67 ? 8.086 -10.93 -12.664 1 98 67 GLU B O 1
ATOM 1525 N N . THR B 1 68 ? 8.75 -10.172 -10.664 1 98.19 68 THR B N 1
ATOM 1526 C CA . THR B 1 68 ? 7.41 -10.273 -10.086 1 98.19 68 THR B CA 1
ATOM 1527 C C . THR B 1 68 ? 6.441 -9.344 -10.812 1 98.19 68 THR B C 1
ATOM 1529 O O . THR B 1 68 ? 5.324 -9.742 -11.148 1 98.19 68 THR B O 1
ATOM 1532 N N . LEU B 1 69 ? 6.879 -8.117 -11.031 1 97.69 69 LEU B N 1
ATOM 1533 C CA . LEU B 1 69 ? 6.012 -7.121 -11.656 1 97.69 69 LEU B CA 1
ATOM 1534 C C . LEU B 1 69 ? 5.695 -7.504 -13.102 1 97.69 69 LEU B C 1
ATOM 1536 O O . LEU B 1 69 ? 4.625 -7.172 -13.617 1 97.69 69 LEU B O 1
ATOM 1540 N N . SER B 1 70 ? 6.57 -8.281 -13.703 1 97.19 70 SER B N 1
ATOM 1541 C CA . SER B 1 70 ? 6.383 -8.719 -15.086 1 97.19 70 SER B CA 1
ATOM 1542 C C . SER B 1 70 ? 5.324 -9.82 -15.172 1 97.19 70 SER B C 1
ATOM 1544 O O . SER B 1 70 ? 4.859 -10.148 -16.266 1 97.19 70 SER B O 1
ATOM 1546 N N . LEU B 1 71 ? 4.918 -10.391 -14.047 1 97.94 71 LEU B N 1
ATOM 1547 C CA . LEU B 1 71 ? 3.881 -11.414 -14.023 1 97.94 71 LEU B CA 1
ATOM 1548 C C . LEU B 1 71 ? 2.502 -10.797 -14.234 1 97.94 71 LEU B C 1
ATOM 1550 O O . LEU B 1 71 ? 1.531 -11.508 -14.5 1 97.94 71 LEU B O 1
ATOM 1554 N N . VAL B 1 72 ? 2.359 -9.492 -14.078 1 98.56 72 VAL B N 1
ATOM 1555 C CA . VAL B 1 72 ? 1.068 -8.812 -14.055 1 98.56 72 VAL B CA 1
ATOM 1556 C C . VAL B 1 72 ? 0.847 -8.086 -15.383 1 98.56 72 VAL B C 1
ATOM 1558 O O . VAL B 1 72 ? 1.718 -7.348 -15.852 1 98.56 72 VAL B O 1
ATOM 1561 N N . ASP B 1 73 ? -0.289 -8.312 -15.953 1 98.31 73 ASP B N 1
ATOM 1562 C CA . ASP B 1 73 ? -0.61 -7.699 -17.25 1 98.31 73 ASP B CA 1
ATOM 1563 C C . ASP B 1 73 ? -1.097 -6.262 -17.062 1 98.31 73 ASP B C 1
ATOM 1565 O O . ASP B 1 73 ? -0.838 -5.406 -17.906 1 98.31 73 ASP B O 1
ATOM 1569 N N . ALA B 1 74 ? -1.821 -6.047 -16.047 1 97.81 74 ALA B N 1
ATOM 1570 C CA . ALA B 1 74 ? -2.391 -4.723 -15.812 1 97.81 74 ALA B CA 1
ATOM 1571 C C . ALA B 1 74 ? -2.555 -4.461 -14.32 1 97.81 74 ALA B C 1
ATOM 1573 O O . ALA B 1 74 ? -2.961 -5.352 -13.562 1 97.81 74 ALA B O 1
ATOM 1574 N N . PHE B 1 75 ? -2.205 -3.27 -13.945 1 98.12 75 PHE B N 1
ATOM 1575 C CA . PHE B 1 75 ? -2.389 -2.811 -12.57 1 98.12 75 PHE B CA 1
ATOM 1576 C C . PHE B 1 75 ? -3.576 -1.861 -12.469 1 98.12 75 PHE B C 1
ATOM 1578 O O . PHE B 1 75 ? -3.746 -0.979 -13.312 1 98.12 75 PHE B O 1
ATOM 1585 N N . GLU B 1 76 ? -4.422 -2.088 -11.523 1 97.88 76 GLU B N 1
ATOM 1586 C CA . GLU B 1 76 ? -5.535 -1.185 -11.242 1 97.88 76 GLU B CA 1
ATOM 1587 C C . GLU B 1 76 ? -5.168 -0.173 -10.164 1 97.88 76 GLU B C 1
ATOM 1589 O O . GLU B 1 76 ? -4.648 -0.544 -9.109 1 97.88 76 GLU B O 1
ATOM 1594 N N . PRO B 1 77 ? -5.43 1.132 -10.438 1 97 77 PRO B N 1
ATOM 1595 C CA . PRO B 1 77 ? -5.137 2.137 -9.414 1 97 77 PRO B CA 1
ATOM 1596 C C . PRO B 1 77 ? -5.922 1.912 -8.117 1 97 77 PRO B C 1
ATOM 1598 O O . PRO B 1 77 ? -7.137 1.698 -8.156 1 97 77 PRO B O 1
ATOM 1601 N N . ASP B 1 78 ? -5.234 2.037 -6.984 1 96 78 ASP B N 1
ATOM 1602 C CA . ASP B 1 78 ? -5.867 1.787 -5.695 1 96 78 ASP B CA 1
ATOM 1603 C C . ASP B 1 78 ? -6.922 2.848 -5.387 1 96 78 ASP B C 1
ATOM 1605 O O . ASP B 1 78 ? -7.887 2.58 -4.668 1 96 78 ASP B O 1
ATOM 1609 N N . ALA B 1 79 ? -6.723 4.043 -5.934 1 94.75 79 ALA B N 1
ATOM 1610 C CA . ALA B 1 79 ? -7.684 5.129 -5.758 1 94.75 79 ALA B CA 1
ATOM 1611 C C . ALA B 1 79 ? -9.094 4.68 -6.129 1 94.75 79 ALA B C 1
ATOM 1613 O O . ALA B 1 79 ? -10.07 5.133 -5.535 1 94.75 79 ALA B O 1
ATOM 1614 N N . THR B 1 80 ? -9.203 3.793 -7.047 1 95.25 80 THR B N 1
ATOM 1615 C CA . THR B 1 80 ? -10.5 3.354 -7.543 1 95.25 80 THR B CA 1
ATOM 1616 C C . THR B 1 80 ? -11.062 2.229 -6.68 1 95.25 80 THR B C 1
ATOM 1618 O O . THR B 1 80 ? -12.234 1.875 -6.797 1 95.25 80 THR B O 1
ATOM 1621 N N . LEU B 1 81 ? -10.273 1.685 -5.781 1 97.5 81 LEU B N 1
ATOM 1622 C CA . LEU B 1 81 ? -10.648 0.472 -5.062 1 97.5 81 LEU B CA 1
ATOM 1623 C C . LEU B 1 81 ? -10.82 0.754 -3.574 1 97.5 81 LEU B C 1
ATOM 1625 O O . LEU B 1 81 ? -11.516 0.016 -2.873 1 97.5 81 LEU B O 1
ATOM 1629 N N . ALA B 1 82 ? -10.195 1.783 -3.057 1 97.56 82 ALA B N 1
ATOM 1630 C CA . ALA B 1 82 ? -9.93 1.979 -1.634 1 97.56 82 ALA B CA 1
ATOM 1631 C C . ALA B 1 82 ? -11.234 2.143 -0.853 1 97.56 82 ALA B C 1
ATOM 1633 O O . ALA B 1 82 ? -11.383 1.587 0.238 1 97.56 82 ALA B O 1
ATOM 1634 N N . THR B 1 83 ? -12.164 2.893 -1.419 1 97.38 83 THR B N 1
ATOM 1635 C CA . THR B 1 83 ? -13.414 3.148 -0.71 1 97.38 83 THR B CA 1
ATOM 1636 C C . THR B 1 83 ? -14.195 1.854 -0.509 1 97.38 83 THR B C 1
ATOM 1638 O O . THR B 1 83 ? -14.648 1.562 0.6 1 97.38 83 THR B O 1
ATOM 1641 N N . GLU B 1 84 ? -14.359 1.113 -1.584 1 96.94 84 GLU B N 1
ATOM 1642 C CA . GLU B 1 84 ? -15.055 -0.167 -1.481 1 96.94 84 GLU B CA 1
ATOM 1643 C C . GLU B 1 84 ? -14.297 -1.137 -0.581 1 96.94 84 GLU B C 1
ATOM 1645 O O . GLU B 1 84 ? -14.906 -1.884 0.188 1 96.94 84 GLU B O 1
ATOM 1650 N N . ALA B 1 85 ? -12.977 -1.14 -0.684 1 98.12 85 ALA B N 1
ATOM 1651 C CA . ALA B 1 85 ? -12.164 -2.004 0.165 1 98.12 85 ALA B CA 1
ATOM 1652 C C . ALA B 1 85 ? -12.352 -1.656 1.64 1 98.12 85 ALA B C 1
ATOM 1654 O O . ALA B 1 85 ? -12.438 -2.547 2.488 1 98.12 85 ALA B O 1
ATOM 1655 N N . LEU B 1 86 ? -12.422 -0.368 1.945 1 98.56 86 LEU B N 1
ATOM 1656 C CA . LEU B 1 86 ? -12.648 0.062 3.32 1 98.56 86 LEU B CA 1
ATOM 1657 C C . LEU B 1 86 ? -14 -0.425 3.824 1 98.56 86 LEU B C 1
ATOM 1659 O O . LEU B 1 86 ? -14.109 -0.932 4.945 1 98.56 86 LEU B O 1
ATOM 1663 N N . SER B 1 87 ? -15.008 -0.287 3.025 1 97.94 87 SER B N 1
ATOM 1664 C CA . SER B 1 87 ? -16.344 -0.742 3.398 1 97.94 87 SER B CA 1
ATOM 1665 C C . SER B 1 87 ? -16.344 -2.23 3.73 1 97.94 87 SER B C 1
ATOM 1667 O O . SER B 1 87 ? -16.875 -2.641 4.766 1 97.94 87 SER B O 1
ATOM 1669 N N . LEU B 1 88 ? -15.766 -3.02 2.893 1 97.06 88 LEU B N 1
ATOM 1670 C CA . LEU B 1 88 ? -15.711 -4.461 3.109 1 97.06 88 LEU B CA 1
ATOM 1671 C C . LEU B 1 88 ? -14.82 -4.801 4.301 1 97.06 88 LEU B C 1
ATOM 1673 O O . LEU B 1 88 ? -15.086 -5.762 5.027 1 97.06 88 LEU B O 1
ATOM 1677 N N . ALA B 1 89 ? -13.711 -4.055 4.398 1 98.06 89 ALA B N 1
ATOM 1678 C CA . ALA B 1 89 ? -12.82 -4.262 5.539 1 98.06 89 ALA B CA 1
ATOM 1679 C C . ALA B 1 89 ? -13.578 -4.098 6.855 1 98.06 89 ALA B C 1
ATOM 1681 O O . ALA B 1 89 ? -13.398 -4.895 7.781 1 98.06 89 ALA B O 1
ATOM 1682 N N . ILE B 1 90 ? -14.391 -3.094 6.914 1 98.12 90 ILE B N 1
ATOM 1683 C CA . ILE B 1 90 ? -15.18 -2.826 8.109 1 98.12 90 ILE B CA 1
ATOM 1684 C C . ILE B 1 90 ? -16.203 -3.941 8.312 1 98.12 90 ILE B C 1
ATOM 1686 O O . ILE B 1 90 ? -16.344 -4.465 9.422 1 98.12 90 ILE B O 1
ATOM 1690 N N . LEU B 1 91 ? -16.859 -4.328 7.258 1 96.31 91 LEU B N 1
ATOM 1691 C CA . LEU B 1 91 ? -17.922 -5.332 7.316 1 96.31 91 LEU B CA 1
ATOM 1692 C C . LEU B 1 91 ? -17.359 -6.688 7.734 1 96.31 91 LEU B C 1
ATOM 1694 O O . LEU B 1 91 ? -17.984 -7.398 8.531 1 96.31 91 LEU B O 1
ATOM 1698 N N . HIS B 1 92 ? -16.172 -7.047 7.281 1 96.25 92 HIS B N 1
ATOM 1699 C CA . HIS B 1 92 ? -15.656 -8.391 7.477 1 96.25 92 HIS B CA 1
ATOM 1700 C C . HIS B 1 92 ? -14.531 -8.406 8.508 1 96.25 92 HIS B C 1
ATOM 1702 O O . HIS B 1 92 ? -13.945 -9.461 8.781 1 96.25 92 HIS B O 1
ATOM 1708 N N . ASN B 1 93 ? -14.188 -7.305 9.047 1 96.94 93 ASN B N 1
ATOM 1709 C CA . ASN B 1 93 ? -13.133 -7.137 10.039 1 96.94 93 ASN B CA 1
ATOM 1710 C C . ASN B 1 93 ? -11.82 -7.746 9.578 1 96.94 93 ASN B C 1
ATOM 1712 O O . ASN B 1 93 ? -11.234 -8.578 10.273 1 96.94 93 ASN B O 1
ATOM 1716 N N . ARG B 1 94 ? -11.391 -7.32 8.398 1 97.44 94 ARG B N 1
ATOM 1717 C CA . ARG B 1 94 ? -10.117 -7.684 7.773 1 97.44 94 ARG B CA 1
ATOM 1718 C C . ARG B 1 94 ? -9.398 -6.449 7.242 1 97.44 94 ARG B C 1
ATOM 1720 O O . ARG B 1 94 ? -10.039 -5.484 6.816 1 97.44 94 ARG B O 1
ATOM 1727 N N . PRO B 1 95 ? -8.109 -6.461 7.254 1 98.12 95 PRO B N 1
ATOM 1728 C CA . PRO B 1 95 ? -7.375 -5.277 6.801 1 98.12 95 PRO B CA 1
ATOM 1729 C C . PRO B 1 95 ? -7.734 -4.871 5.375 1 98.12 95 PRO B C 1
ATOM 1731 O O . PRO B 1 95 ? -8.039 -5.727 4.543 1 98.12 95 PRO B O 1
ATOM 1734 N N . VAL B 1 96 ? -7.672 -3.564 5.137 1 98.44 96 VAL B N 1
ATOM 1735 C CA . VAL B 1 96 ? -7.961 -2.998 3.824 1 98.44 96 VAL B CA 1
ATOM 1736 C C . VAL B 1 96 ? -7.012 -3.594 2.787 1 98.44 96 VAL B C 1
ATOM 1738 O O . VAL B 1 96 ? -7.41 -3.861 1.65 1 98.44 96 VAL B O 1
ATOM 1741 N N . TYR B 1 97 ? -5.746 -3.885 3.191 1 97.75 97 TYR B N 1
ATOM 1742 C CA . TYR B 1 97 ? -4.723 -4.438 2.309 1 97.75 97 TYR B CA 1
ATOM 1743 C C . TYR B 1 97 ? -5.176 -5.77 1.723 1 97.75 97 TYR B C 1
ATOM 1745 O O . TYR B 1 97 ? -4.812 -6.113 0.594 1 97.75 97 TYR B O 1
ATOM 1753 N N . ASP B 1 98 ? -5.945 -6.477 2.449 1 97.75 98 ASP B N 1
ATOM 1754 C CA . ASP B 1 98 ? -6.492 -7.746 1.978 1 97.75 98 ASP B CA 1
ATOM 1755 C C . ASP B 1 98 ? -7.68 -7.516 1.046 1 97.75 98 ASP B C 1
ATOM 1757 O O . ASP B 1 98 ? -7.758 -8.117 -0.028 1 97.75 98 ASP B O 1
ATOM 1761 N N . LEU B 1 99 ? -8.516 -6.637 1.423 1 97.94 99 LEU B N 1
ATOM 1762 C CA . LEU B 1 99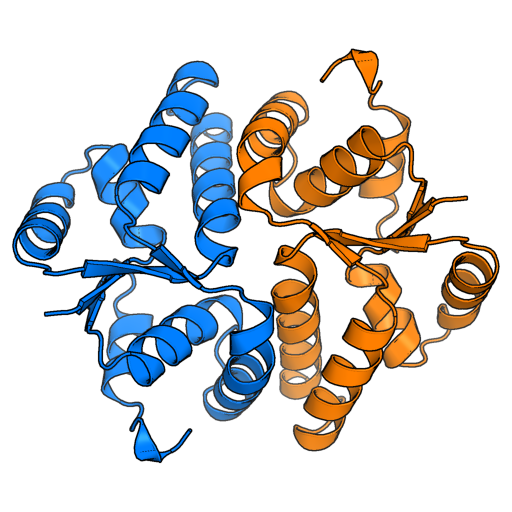 ? -9.805 -6.484 0.755 1 97.94 99 LEU B CA 1
ATOM 1763 C C . LEU B 1 99 ? -9.641 -5.762 -0.578 1 97.94 99 LEU B C 1
ATOM 1765 O O . LEU B 1 99 ? -10.508 -5.855 -1.449 1 97.94 99 LEU B O 1
ATOM 1769 N N . ILE B 1 100 ? -8.547 -5.031 -0.715 1 98.25 100 ILE B N 1
ATOM 1770 C CA . ILE B 1 100 ? -8.281 -4.398 -2.002 1 98.25 100 ILE B CA 1
ATOM 1771 C C . ILE B 1 100 ? -8.219 -5.461 -3.096 1 98.25 100 ILE B C 1
ATOM 1773 O O . ILE B 1 100 ? -8.773 -5.273 -4.184 1 98.25 100 ILE B O 1
ATOM 1777 N N . TYR B 1 101 ? -7.594 -6.594 -2.832 1 98.31 101 TYR B N 1
ATOM 1778 C CA . TYR B 1 101 ? -7.5 -7.684 -3.795 1 98.31 101 TYR B CA 1
ATOM 1779 C C . TYR B 1 101 ? -8.875 -8.281 -4.07 1 98.31 101 TYR B C 1
ATOM 1781 O O . TYR B 1 101 ? -9.195 -8.609 -5.215 1 98.31 101 TYR B O 1
ATOM 1789 N N . VAL B 1 102 ? -9.648 -8.406 -3.082 1 97.69 102 VAL B N 1
ATOM 1790 C CA . VAL B 1 102 ? -10.977 -8.992 -3.201 1 97.69 102 VAL B CA 1
ATOM 1791 C C . VAL B 1 102 ? -11.867 -8.086 -4.051 1 97.69 102 VAL B C 1
ATOM 1793 O O . VAL B 1 102 ? -12.555 -8.555 -4.957 1 97.69 102 VAL B O 1
ATOM 1796 N N . VAL B 1 103 ? -11.875 -6.797 -3.764 1 97.69 103 VAL B N 1
ATOM 1797 C CA . VAL B 1 103 ? -12.664 -5.828 -4.52 1 97.69 103 VAL B CA 1
ATOM 1798 C C . VAL B 1 103 ? -12.266 -5.883 -5.996 1 97.69 103 VAL B C 1
ATOM 1800 O O . VAL B 1 103 ? -13.133 -5.879 -6.875 1 97.69 103 VAL B O 1
ATOM 1803 N N . LEU B 1 104 ? -10.984 -5.938 -6.234 1 97.81 104 LEU B N 1
ATOM 1804 C CA . LEU B 1 104 ? -10.508 -6.012 -7.609 1 97.81 104 LEU B CA 1
ATOM 1805 C C . LEU B 1 104 ? -11.016 -7.273 -8.297 1 97.81 104 LEU B C 1
ATOM 1807 O O . LEU B 1 104 ? -11.484 -7.223 -9.438 1 97.81 104 LEU B O 1
ATOM 1811 N N . ALA B 1 105 ? -10.875 -8.398 -7.648 1 97.19 105 ALA B N 1
ATOM 1812 C CA . ALA B 1 105 ? -11.352 -9.664 -8.211 1 97.19 105 ALA B CA 1
ATOM 1813 C C . ALA B 1 105 ? -12.836 -9.594 -8.531 1 97.19 105 ALA B C 1
ATOM 1815 O O . ALA B 1 105 ? -13.266 -10.023 -9.602 1 97.19 105 ALA B O 1
ATOM 1816 N N . MET B 1 106 ? -13.57 -9.031 -7.648 1 95.69 106 MET B N 1
ATOM 1817 C CA . MET B 1 106 ? -15.008 -8.898 -7.844 1 95.69 106 MET B CA 1
ATOM 1818 C C . MET B 1 106 ? -15.32 -7.996 -9.031 1 95.69 106 MET B C 1
ATOM 1820 O O . MET B 1 106 ? -16.141 -8.344 -9.883 1 95.69 106 MET B O 1
ATOM 1824 N N . ARG B 1 107 ? -14.719 -6.914 -9.102 1 94.81 107 ARG B N 1
ATOM 1825 C CA . ARG B 1 107 ? -14.969 -5.914 -10.133 1 94.81 107 ARG B CA 1
ATOM 1826 C C . ARG B 1 107 ? -14.711 -6.484 -11.523 1 94.81 107 ARG B C 1
ATOM 1828 O O . ARG B 1 107 ? -15.398 -6.133 -12.484 1 94.81 107 ARG B O 1
ATOM 1835 N N . PHE B 1 108 ? -13.758 -7.352 -11.617 1 94.94 108 PHE B N 1
ATOM 1836 C CA . PHE B 1 108 ? -13.352 -7.832 -12.93 1 94.94 108 PHE B CA 1
ATOM 1837 C C . PHE B 1 108 ? -13.805 -9.266 -13.141 1 94.94 108 PHE B C 1
ATOM 1839 O O . PHE B 1 108 ? -13.445 -9.898 -14.141 1 94.94 108 PHE B O 1
ATOM 1846 N N . GLY B 1 109 ? -14.602 -9.758 -12.195 1 94 109 GLY B N 1
ATOM 1847 C CA . GLY B 1 109 ? -15 -11.148 -12.305 1 94 109 GLY B CA 1
ATOM 1848 C C . GLY B 1 109 ? -13.828 -12.109 -12.383 1 94 109 GLY B C 1
ATOM 1849 O O . GLY B 1 109 ? -13.828 -13.031 -13.211 1 94 109 GLY B O 1
ATOM 1850 N N . ALA B 1 110 ? -12.766 -11.82 -11.641 1 96.25 110 ALA B N 1
ATOM 1851 C CA . ALA B 1 110 ? -11.523 -12.578 -11.703 1 96.25 110 ALA B CA 1
ATOM 1852 C C . ALA B 1 110 ? -11.398 -13.516 -10.5 1 96.25 110 ALA B C 1
ATOM 1854 O O . ALA B 1 110 ? -12.016 -13.289 -9.461 1 96.25 110 ALA B O 1
ATOM 1855 N N . SER B 1 111 ? -10.633 -14.586 -10.68 1 95.88 111 SER B N 1
ATOM 1856 C CA . SER B 1 111 ? -10.25 -15.43 -9.555 1 95.88 111 SER B CA 1
ATOM 1857 C C . SER B 1 111 ? -9.07 -14.828 -8.789 1 95.88 111 SER B C 1
ATOM 1859 O O . SER B 1 111 ? -8.188 -14.203 -9.383 1 95.88 111 SER B O 1
ATOM 1861 N N . LEU B 1 112 ? -9.117 -15 -7.477 1 97.62 112 LEU B N 1
ATOM 1862 C CA . LEU B 1 112 ? -8.023 -14.531 -6.637 1 97.62 112 LEU B CA 1
ATOM 1863 C C . LEU B 1 112 ? -6.988 -15.633 -6.422 1 97.62 112 LEU B C 1
ATOM 1865 O O . LEU B 1 112 ? -7.34 -16.75 -6.039 1 97.62 112 LEU B O 1
ATOM 1869 N N . LEU B 1 113 ? -5.758 -15.375 -6.789 1 98.19 113 LEU B N 1
ATOM 1870 C CA . LEU B 1 113 ? -4.637 -16.281 -6.555 1 98.19 113 LEU B CA 1
ATOM 187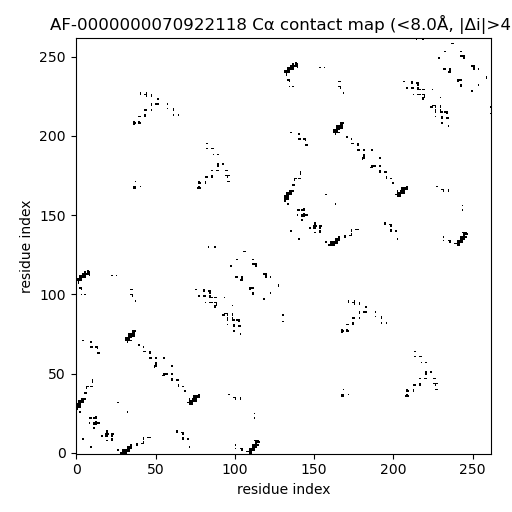1 C C . LEU B 1 113 ? -3.777 -15.789 -5.395 1 98.19 113 LEU B C 1
ATOM 1873 O O . LEU B 1 113 ? -3.088 -14.773 -5.516 1 98.19 113 LEU B O 1
ATOM 1877 N N . SER B 1 114 ? -3.84 -16.469 -4.297 1 98.25 114 SER B N 1
ATOM 1878 C CA . SER B 1 114 ? -3.162 -16.094 -3.061 1 98.25 114 SER B CA 1
ATOM 1879 C C . SER B 1 114 ? -2.654 -17.328 -2.311 1 98.25 114 SER B C 1
ATOM 1881 O O . SER B 1 114 ? -3.203 -18.422 -2.455 1 98.25 114 SER B O 1
ATOM 1883 N N . ALA B 1 115 ? -1.572 -17.156 -1.557 1 97.75 115 ALA B N 1
ATOM 1884 C CA . ALA B 1 115 ? -1.094 -18.219 -0.675 1 97.75 115 ALA B CA 1
ATOM 1885 C C . ALA B 1 115 ? -1.8 -18.172 0.676 1 97.75 115 ALA B C 1
ATOM 1887 O O . ALA B 1 115 ? -1.585 -19.031 1.528 1 97.75 115 ALA B O 1
ATOM 1888 N N . ASP B 1 116 ? -2.578 -17.125 0.878 1 97.19 116 ASP B N 1
ATOM 1889 C CA . ASP B 1 116 ? -3.314 -16.938 2.127 1 97.19 116 ASP B CA 1
ATOM 1890 C C . ASP B 1 116 ? -4.684 -17.609 2.057 1 97.19 116 ASP B C 1
ATOM 1892 O O . ASP B 1 116 ? -5.633 -17.047 1.515 1 97.19 116 ASP B O 1
ATOM 1896 N N . GLY B 1 117 ? -4.781 -18.766 2.684 1 96.06 117 GLY B N 1
ATOM 1897 C CA . GLY B 1 117 ? -6.027 -19.516 2.666 1 96.06 117 GLY B CA 1
ATOM 1898 C C . GLY B 1 117 ? -7.188 -18.75 3.271 1 96.06 117 GLY B C 1
ATOM 1899 O O . GLY B 1 117 ? -8.328 -18.875 2.812 1 96.06 117 GLY B O 1
ATOM 1900 N N . GLY B 1 118 ? -6.938 -18 4.328 1 95.38 118 GLY B N 1
ATOM 1901 C CA . GLY B 1 118 ? -7.973 -17.188 4.941 1 95.38 118 GLY B CA 1
ATOM 1902 C C . GLY B 1 118 ? -8.539 -16.125 4.004 1 95.38 118 GLY B C 1
ATOM 1903 O O . GLY B 1 118 ? -9.75 -15.914 3.965 1 95.38 118 GLY B O 1
ATOM 1904 N N . LEU B 1 119 ? -7.742 -15.516 3.232 1 96.12 119 LEU B N 1
ATOM 1905 C CA . LEU B 1 119 ? -8.172 -14.516 2.26 1 96.12 119 LEU B CA 1
ATOM 1906 C C . LEU B 1 119 ? -9 -15.164 1.151 1 96.12 119 LEU B C 1
ATOM 1908 O O . LEU B 1 119 ? -10.008 -14.602 0.718 1 96.12 119 LEU B O 1
ATOM 1912 N N . LEU B 1 120 ? -8.562 -16.344 0.724 1 96.38 120 LEU B N 1
ATOM 1913 C CA . LEU B 1 120 ? -9.289 -17.047 -0.321 1 96.38 120 LEU B CA 1
ATOM 1914 C C . LEU B 1 120 ? -10.688 -17.438 0.16 1 96.38 120 LEU B C 1
ATOM 1916 O O . LEU B 1 120 ? -11.656 -17.344 -0.594 1 96.38 120 LEU B O 1
ATOM 1920 N N . GLN B 1 121 ? -10.742 -17.844 1.364 1 95 121 GLN B N 1
ATOM 1921 C CA . GLN B 1 121 ? -12.039 -18.203 1.94 1 95 121 GLN B CA 1
ATOM 1922 C C . GLN B 1 121 ? -12.961 -16.984 2.016 1 95 121 GLN B C 1
ATOM 1924 O O . GLN B 1 121 ? -14.148 -17.078 1.703 1 95 121 GLN B O 1
ATOM 1929 N N . LEU B 1 122 ? -12.406 -15.93 2.428 1 93.56 122 LEU B N 1
ATOM 1930 C CA . LEU B 1 122 ? -13.172 -14.688 2.496 1 93.56 122 LEU B CA 1
ATOM 1931 C C . LEU B 1 122 ? -13.672 -14.281 1.114 1 93.56 122 LEU B C 1
ATOM 1933 O O . LEU B 1 122 ? -14.844 -13.938 0.952 1 93.56 122 LEU B O 1
ATOM 1937 N N . ALA B 1 123 ? -12.789 -14.281 0.153 1 94.25 123 ALA B N 1
ATOM 1938 C CA . ALA B 1 123 ? -13.133 -13.906 -1.216 1 94.25 123 ALA B CA 1
ATOM 1939 C C . ALA B 1 123 ? -14.266 -14.773 -1.76 1 94.25 123 ALA B C 1
ATOM 1941 O O . ALA B 1 123 ? -15.156 -14.281 -2.447 1 94.25 123 ALA B O 1
ATOM 1942 N N . ALA B 1 124 ? -14.203 -16.031 -1.423 1 91.38 124 ALA B N 1
ATOM 1943 C CA . ALA B 1 124 ? -15.203 -16.984 -1.903 1 91.38 124 ALA B CA 1
ATOM 1944 C C . ALA B 1 124 ? -16.562 -16.703 -1.272 1 91.38 124 ALA B C 1
ATOM 1946 O O . ALA B 1 124 ? -17.609 -17.031 -1.854 1 91.38 124 ALA B O 1
ATOM 1947 N N . GLY B 1 125 ? -16.469 -16.156 -0.123 1 88.94 125 GLY B N 1
ATOM 1948 C CA . GLY B 1 125 ? -17.703 -15.922 0.617 1 88.94 125 GLY B CA 1
ATOM 1949 C C . GLY B 1 125 ? -18.344 -14.586 0.296 1 88.94 125 GLY B C 1
ATOM 1950 O O . GLY B 1 125 ? -19.469 -14.312 0.726 1 88.94 125 GLY B O 1
ATOM 1951 N N . ILE B 1 126 ? -17.609 -13.781 -0.325 1 83 126 ILE B N 1
ATOM 1952 C CA . ILE B 1 126 ? -18.141 -12.453 -0.605 1 83 126 ILE B CA 1
ATOM 1953 C C . ILE B 1 126 ? -18.906 -12.469 -1.932 1 83 126 ILE B C 1
ATOM 1955 O O . ILE B 1 126 ? -18.406 -12.992 -2.932 1 83 126 ILE B O 1
ATOM 1959 N N . ASP B 1 127 ? -20.125 -12.141 -1.896 1 68.25 127 ASP B N 1
ATOM 1960 C CA . ASP B 1 127 ? -21 -12.023 -3.062 1 68.25 127 ASP B CA 1
ATOM 1961 C C . ASP B 1 127 ? -20.812 -10.672 -3.756 1 68.25 127 ASP B C 1
ATOM 1963 O O . ASP B 1 127 ? -20.953 -9.625 -3.131 1 68.25 127 ASP B O 1
ATOM 1967 N N . PRO B 1 128 ? -20.266 -10.742 -4.926 1 60.97 128 PRO B N 1
ATOM 1968 C CA . PRO B 1 128 ? -20.047 -9.484 -5.645 1 60.97 128 PRO B CA 1
ATOM 1969 C C . PRO B 1 128 ? -21.281 -8.578 -5.625 1 60.97 128 PRO B C 1
ATOM 1971 O O . PRO B 1 128 ? -21.141 -7.355 -5.707 1 60.97 128 PRO B O 1
ATOM 1974 N N . SER B 1 129 ? -22.391 -9.188 -5.578 1 55.47 129 SER B N 1
ATOM 1975 C CA . SER B 1 129 ? -23.625 -8.422 -5.566 1 55.47 129 SER B CA 1
ATOM 1976 C C . SER B 1 129 ? -23.766 -7.602 -4.285 1 55.47 129 SER B C 1
ATOM 1978 O O . SER B 1 129 ? -24.562 -6.66 -4.227 1 55.47 129 SER B O 1
ATOM 1980 N N . MET B 1 130 ? -22.938 -7.891 -3.273 1 48.97 130 MET B N 1
ATOM 1981 C CA . MET B 1 130 ? -23.078 -7.273 -1.958 1 48.97 130 MET B CA 1
ATOM 1982 C C . MET B 1 130 ? -22.156 -6.059 -1.833 1 48.97 130 MET B C 1
ATOM 1984 O O . MET B 1 130 ? -22.203 -5.348 -0.829 1 48.97 130 MET B O 1
ATOM 1988 N N . ALA B 1 131 ? -21.438 -5.922 -2.773 1 45.97 131 ALA B N 1
ATOM 1989 C CA . ALA B 1 131 ? -20.594 -4.734 -2.725 1 45.97 131 ALA B CA 1
ATOM 1990 C C . ALA B 1 131 ? -21.344 -3.504 -3.221 1 45.97 131 ALA B C 1
ATOM 1992 O O . ALA B 1 131 ? -22.234 -3.613 -4.07 1 45.97 131 ALA B O 1
#

Organism: NCBI:txid713585

Sequence (262 aa):
MRTVLDASAAVHIVMRTERSGEFIARLETSQMVLAPALFHDEVANTLWKYTRAGVIDKNTALTRLEETLSLVDAFEPDATLATEALSLAILHNRPVYDLIYVVLAMRFGASLLSADGGLLQLAAGIDPSMAMRTVLDASAAVHIVMRTERSGEFIARLETSQMVLAPALFHDEVANTLWKYTRAGVIDKNTALTRLEETLSLVDAFEPDATLATEALSLAILHNRPVYDLIYVVLAMRFGASLLSADGGLLQLAAGIDPSMA

Foldseek 3Di:
DEEEEALQLLLCCLVVHPCNVVSVVVLVVHPFYEYAPVSLVSNLVVLVVCVVVVNDHPVSSVVSSVVSVVSHPYYDYLVVQQVVLVVVCVVVVHDSSLSSSLSVCLVVVHQYDHPDPVSNVVSVPDDSVVD/DEEEEALQLLLCCLVVHPCNVVSVVVLVPHPFYEYAPVSLVSNLVVLVVCVVVVNDHPVSSVVSSVVSVVSHPYYDYLVVQQVVLVVVCVVVVHDSSLSSSLSVCLVVVHQYDHPDPVSNVVSVPDDSVVD

InterPro domains:
  IPR002716 PIN domain [PF01850] (4-123)
  IPR029060 PIN-like domain superfamily [SSF88723] (1-126)
  IPR044153 VapC3-like, PIN domain [cd09873] (4-125)
  IPR051619 Type II TA system ribonuclease PINc/VapC [PTHR35901] (1-126)

Secondary structure (DSSP, 8-state):
-EEEEPHHHHHHHHTT-TTHHHHHHHHHT-SEEEEETHHHHHHHHHHHHHHHTTSS-HHHHHHHHHHHHTT-SEEE-GGGTHHHHHHHHHHHT--HHHHHHHHHHHHTTPEEE-S-HHHHHHHHH--GGG-/-EEEEPHHHHHHHHTT-TTHHHHHHHHHT-SEEEEETHHHHHHHHHHHHHHHTTSS-HHHHHHHHHHHHTT-SEEE-GGGTHHHHHHHHHHHT--HHHHHHHHHHHHTTPEEE-S-HHHHHHHHH--GGG-